Protein AF-A0A5C9CHR1-F1 (afdb_monomer)

Structure (mmCIF, N/CA/C/O backbone):
data_AF-A0A5C9CHR1-F1
#
_entry.id   AF-A0A5C9CHR1-F1
#
loop_
_atom_site.group_PDB
_atom_site.id
_atom_site.type_symbol
_atom_site.label_atom_id
_atom_site.label_alt_id
_atom_site.label_comp_id
_atom_site.label_asym_id
_atom_site.label_entity_id
_atom_site.label_seq_id
_atom_site.pdbx_PDB_ins_code
_atom_site.Cartn_x
_atom_site.Cartn_y
_atom_site.Cartn_z
_atom_site.occupancy
_atom_site.B_iso_or_equiv
_atom_site.auth_seq_id
_atom_site.auth_comp_id
_atom_site.auth_asym_id
_atom_site.auth_atom_id
_atom_site.pdbx_PDB_model_num
ATOM 1 N N . MET A 1 1 ? -64.198 11.703 5.686 1.00 31.89 1 MET A N 1
ATOM 2 C CA . MET A 1 1 ? -64.906 12.989 5.511 1.00 31.89 1 MET A CA 1
ATOM 3 C C . MET A 1 1 ? -64.485 13.893 6.662 1.00 31.89 1 MET A C 1
ATOM 5 O O . MET A 1 1 ? -64.849 13.607 7.793 1.00 31.89 1 MET A O 1
ATOM 9 N N . LEU A 1 2 ? -63.622 14.882 6.413 1.00 28.58 2 LEU A N 1
ATOM 10 C CA . LEU A 1 2 ? -63.207 15.853 7.433 1.00 28.58 2 LEU A CA 1
ATOM 11 C C . LEU A 1 2 ? -64.283 16.940 7.530 1.00 28.58 2 LEU A C 1
ATOM 13 O O . LEU A 1 2 ? -64.536 17.636 6.550 1.00 28.58 2 LEU A O 1
ATOM 17 N N . SER A 1 3 ? -64.926 17.047 8.692 1.00 31.92 3 SER A N 1
ATOM 18 C CA . SER A 1 3 ? -65.864 18.121 9.022 1.00 31.92 3 SER A CA 1
ATOM 19 C C . SER A 1 3 ? -65.142 19.150 9.888 1.00 31.92 3 SER A C 1
ATOM 21 O O . SER A 1 3 ? -64.675 18.823 10.976 1.00 31.92 3 SER A O 1
ATOM 23 N N . LEU A 1 4 ? -65.019 20.380 9.387 1.00 40.41 4 LEU A N 1
ATOM 24 C CA . LEU A 1 4 ? -64.566 21.540 10.151 1.00 40.41 4 LEU A CA 1
ATOM 25 C C . LEU A 1 4 ? -65.796 22.402 10.449 1.00 40.41 4 LEU A C 1
ATOM 27 O O . LEU A 1 4 ? -66.363 23.028 9.555 1.00 40.41 4 LEU A O 1
ATOM 31 N N . LEU A 1 5 ? -66.227 22.382 11.709 1.00 46.81 5 LEU A N 1
ATOM 32 C CA . LEU A 1 5 ? -67.318 23.201 12.229 1.00 46.81 5 LEU A CA 1
ATOM 33 C C . LEU A 1 5 ? -66.815 24.629 12.482 1.00 46.81 5 LEU A C 1
ATOM 35 O O . LEU A 1 5 ? -65.997 24.860 13.367 1.00 46.81 5 LEU A O 1
ATOM 39 N N . GLY A 1 6 ? -67.337 25.583 11.713 1.00 55.31 6 GLY A N 1
ATOM 40 C CA . GLY A 1 6 ? -67.229 27.024 11.941 1.00 55.31 6 GLY A CA 1
ATOM 41 C C . GLY A 1 6 ? -68.567 27.707 11.615 1.00 55.31 6 GLY A C 1
ATOM 42 O O . GLY A 1 6 ? -69.402 27.100 10.935 1.00 55.31 6 GLY A O 1
ATOM 43 N N . PRO A 1 7 ? -68.823 28.926 12.123 1.00 44.53 7 PRO A N 1
ATOM 44 C CA . PRO A 1 7 ? -70.128 29.575 12.010 1.00 44.53 7 PRO A CA 1
ATOM 45 C C . PRO A 1 7 ? -70.511 29.834 10.544 1.00 44.53 7 PRO A C 1
ATOM 47 O O . PRO A 1 7 ? -69.687 30.243 9.726 1.00 44.53 7 PRO A O 1
ATOM 50 N N . ARG A 1 8 ? -71.784 29.581 10.215 1.00 44.91 8 ARG A N 1
ATOM 51 C CA . ARG A 1 8 ? -72.352 29.794 8.878 1.00 44.91 8 ARG A CA 1
ATOM 52 C C . ARG A 1 8 ? -72.577 31.288 8.645 1.00 44.91 8 ARG A C 1
ATOM 54 O O . ARG A 1 8 ? -73.439 31.877 9.290 1.00 44.91 8 ARG A O 1
ATOM 61 N N . PHE A 1 9 ? -71.853 31.871 7.693 1.00 45.03 9 PHE A N 1
ATOM 62 C CA . PHE A 1 9 ? -72.190 33.180 7.131 1.00 45.03 9 PHE A CA 1
ATOM 63 C C . PHE A 1 9 ? -73.073 32.998 5.883 1.00 45.03 9 PHE A C 1
ATOM 65 O O . PHE A 1 9 ? -72.821 32.070 5.109 1.00 45.03 9 PHE A O 1
ATOM 72 N N . PRO A 1 10 ? -74.108 33.834 5.670 1.00 45.16 10 PRO A N 1
ATOM 73 C CA . PRO A 1 10 ? -74.990 33.710 4.514 1.00 45.16 10 PRO A CA 1
ATOM 74 C C . PRO A 1 10 ? -74.201 33.936 3.220 1.00 45.16 10 PRO A C 1
ATOM 76 O O . PRO A 1 10 ? -73.514 34.943 3.057 1.00 45.16 10 PRO A O 1
ATOM 79 N N . THR A 1 11 ? -74.296 32.986 2.295 1.00 58.53 11 THR A N 1
ATOM 80 C CA . THR A 1 11 ? -73.653 33.028 0.981 1.00 58.53 11 THR A CA 1
ATOM 81 C C . THR A 1 11 ? -74.358 34.021 0.061 1.00 58.53 11 THR A C 1
ATOM 83 O O . THR A 1 11 ? -75.469 33.754 -0.391 1.00 58.53 11 THR A O 1
ATOM 86 N N . ALA A 1 12 ? -73.690 35.125 -0.269 1.00 51.12 12 ALA A N 1
ATOM 87 C CA . ALA A 1 12 ? -74.021 35.946 -1.439 1.00 51.12 12 ALA A CA 1
ATOM 88 C C . ALA A 1 12 ? -72.802 36.692 -2.015 1.00 51.12 12 ALA A C 1
ATOM 90 O O . ALA A 1 12 ? -72.948 37.738 -2.639 1.00 51.12 12 ALA A O 1
ATOM 91 N N . GLN A 1 13 ? -71.586 36.180 -1.812 1.00 56.81 13 GLN A N 1
ATOM 92 C CA . GLN A 1 13 ? -70.396 36.692 -2.490 1.00 56.81 13 GLN A CA 1
ATOM 93 C C . GLN A 1 13 ? -69.586 35.498 -2.986 1.00 56.81 13 GLN A C 1
ATOM 95 O O . GLN A 1 13 ? -69.143 34.664 -2.200 1.00 56.81 13 GLN A O 1
ATOM 100 N N . GLY A 1 14 ? -69.479 35.372 -4.312 1.00 61.62 14 GLY A N 1
ATOM 101 C CA . GLY A 1 14 ? -68.604 34.389 -4.945 1.00 61.62 14 GLY A CA 1
ATOM 102 C C . GLY A 1 14 ? -67.156 34.584 -4.499 1.00 61.62 14 GLY A C 1
ATOM 103 O O . GLY A 1 14 ? -66.803 35.648 -3.990 1.00 61.62 14 GLY A O 1
ATOM 104 N N . PHE A 1 15 ? -66.327 33.554 -4.690 1.00 61.38 15 PHE A N 1
ATOM 105 C CA . PHE A 1 15 ? -64.910 33.587 -4.327 1.00 61.38 15 PHE A CA 1
ATOM 106 C C . PHE A 1 15 ? -64.273 34.910 -4.746 1.00 61.38 15 PHE A C 1
ATOM 108 O O . PHE A 1 15 ? -64.261 35.266 -5.930 1.00 61.38 15 PHE A O 1
ATOM 115 N N . SER A 1 16 ? -63.739 35.650 -3.777 1.00 69.44 16 SER A N 1
ATOM 116 C CA . SER A 1 16 ? -63.033 36.880 -4.102 1.00 69.44 16 SER A CA 1
ATOM 117 C C . SER A 1 16 ? -61.802 36.533 -4.949 1.00 69.44 16 SER A C 1
ATOM 119 O O . SER A 1 16 ? -61.167 35.490 -4.760 1.00 69.44 16 SER A O 1
ATOM 121 N N . ARG A 1 17 ? -61.405 37.422 -5.871 1.00 64.56 17 ARG A N 1
ATOM 122 C CA . ARG A 1 17 ? -60.165 37.263 -6.666 1.00 64.56 17 ARG A CA 1
ATOM 123 C C . ARG A 1 17 ? -58.966 36.886 -5.786 1.00 64.56 17 ARG A C 1
ATOM 125 O O . ARG A 1 17 ? -58.118 36.099 -6.190 1.00 64.56 17 ARG A O 1
ATOM 132 N N . ARG A 1 18 ? -58.915 37.421 -4.562 1.00 68.00 18 ARG A N 1
ATOM 133 C CA . ARG A 1 18 ? -57.862 37.159 -3.576 1.00 68.00 18 ARG A CA 1
ATOM 134 C C . ARG A 1 18 ? -57.911 35.731 -3.015 1.00 68.00 18 ARG A C 1
ATOM 136 O O . ARG A 1 18 ? -56.855 35.145 -2.797 1.00 68.00 18 ARG A O 1
ATOM 143 N N . GLU A 1 19 ? -59.092 35.158 -2.809 1.00 65.12 19 GLU A N 1
ATOM 144 C CA . GLU A 1 19 ? -59.246 33.761 -2.382 1.00 65.12 19 GLU A CA 1
ATOM 145 C C . GLU A 1 19 ? -58.927 32.783 -3.510 1.00 65.12 19 GLU A C 1
ATOM 147 O O . GLU A 1 19 ? -58.212 31.815 -3.265 1.00 65.12 19 GLU A O 1
ATOM 152 N N . MET A 1 20 ? -59.331 33.074 -4.754 1.00 67.62 20 MET A N 1
ATOM 153 C CA . MET A 1 20 ? -58.898 32.272 -5.909 1.00 67.62 20 MET A CA 1
ATOM 154 C C . MET A 1 20 ? -57.377 32.313 -6.100 1.00 67.62 20 MET A C 1
ATOM 156 O O . MET A 1 20 ? -56.780 31.283 -6.396 1.00 67.62 20 MET A O 1
ATOM 160 N N . ILE A 1 21 ? -56.728 33.461 -5.874 1.00 69.62 21 ILE A N 1
ATOM 161 C CA . ILE A 1 21 ? -55.260 33.568 -5.926 1.00 69.62 21 ILE A CA 1
ATOM 162 C C . ILE A 1 21 ? -54.599 32.810 -4.765 1.00 69.62 21 ILE A C 1
ATOM 164 O O . ILE A 1 21 ? -53.560 32.189 -4.967 1.00 69.62 21 ILE A O 1
ATOM 168 N N . ARG A 1 22 ? -55.186 32.802 -3.560 1.00 63.81 22 ARG A N 1
ATOM 169 C CA . ARG A 1 22 ? -54.657 32.023 -2.425 1.00 63.81 22 ARG A CA 1
ATOM 170 C C . ARG A 1 22 ? -54.787 30.516 -2.644 1.00 63.81 22 ARG A C 1
ATOM 172 O O . ARG A 1 22 ? -53.819 29.795 -2.422 1.00 63.81 22 ARG A O 1
ATOM 179 N N . ILE A 1 23 ? -55.945 30.052 -3.109 1.00 67.62 23 ILE A N 1
ATOM 180 C CA . ILE A 1 23 ? -56.188 28.635 -3.413 1.00 67.62 23 ILE A CA 1
ATOM 181 C C . ILE A 1 23 ? -55.321 28.200 -4.605 1.00 67.62 23 ILE A C 1
ATOM 183 O O . ILE A 1 23 ? -54.596 27.214 -4.501 1.00 67.62 23 ILE A O 1
ATOM 187 N N . GLY A 1 24 ? -55.303 28.989 -5.687 1.00 63.25 24 GLY A N 1
ATOM 188 C CA . GLY A 1 24 ? -54.462 28.757 -6.865 1.00 63.25 24 GLY A CA 1
ATOM 189 C C . GLY A 1 24 ? -52.964 28.778 -6.546 1.00 63.25 24 GLY A C 1
ATOM 190 O O . GLY A 1 24 ? -52.210 27.933 -7.029 1.00 63.25 24 GLY A O 1
ATOM 191 N N . GLY A 1 25 ? -52.528 29.691 -5.673 1.00 66.06 25 GLY A N 1
ATOM 192 C CA . GLY A 1 25 ? -51.147 29.795 -5.207 1.00 66.06 25 GLY A CA 1
ATOM 193 C C . GLY A 1 25 ? -50.706 28.592 -4.375 1.00 66.06 25 GLY A C 1
ATOM 194 O O . GLY A 1 25 ? -49.601 28.090 -4.576 1.00 66.06 25 GLY A O 1
ATOM 195 N N . LEU A 1 26 ? -51.575 28.068 -3.504 1.00 60.41 26 LEU A N 1
ATOM 196 C CA . LEU A 1 26 ? -51.302 26.851 -2.730 1.00 60.41 26 LEU A CA 1
ATOM 197 C C . LEU A 1 26 ? -51.226 25.607 -3.627 1.00 60.41 26 LEU A C 1
ATOM 199 O O . LEU A 1 26 ? -50.329 24.784 -3.445 1.00 60.41 26 LEU A O 1
ATOM 203 N N . THR A 1 27 ? -52.083 25.497 -4.648 1.00 60.28 27 THR A N 1
ATOM 204 C CA . THR A 1 27 ? -52.011 24.396 -5.624 1.00 60.28 27 THR A CA 1
ATOM 205 C C . THR A 1 27 ? -50.785 24.492 -6.532 1.00 60.28 27 THR A C 1
ATOM 207 O O . THR A 1 27 ? -50.118 23.484 -6.754 1.00 60.28 27 THR A O 1
ATOM 210 N N . MET A 1 28 ? -50.418 25.689 -7.004 1.00 59.53 28 MET A N 1
ATOM 211 C CA . MET A 1 28 ? -49.208 25.869 -7.814 1.00 59.53 28 MET A CA 1
ATOM 212 C C . MET A 1 28 ? -47.936 25.633 -6.999 1.00 59.53 28 MET A C 1
ATOM 214 O O . MET A 1 28 ? -47.002 25.037 -7.519 1.00 59.53 28 MET A O 1
ATOM 218 N N . SER A 1 29 ? -47.906 26.018 -5.719 1.00 60.06 29 SER A N 1
ATOM 219 C CA . SER A 1 29 ? -46.760 25.758 -4.836 1.00 60.06 29 SER A CA 1
ATOM 220 C C . SER A 1 29 ? -46.634 24.273 -4.496 1.00 60.06 29 SER A C 1
ATOM 222 O O . SER A 1 29 ? -45.532 23.739 -4.520 1.00 60.06 29 SER A O 1
ATOM 224 N N . GLY A 1 30 ? -47.749 23.580 -4.238 1.00 63.88 30 GLY A N 1
ATOM 225 C CA . GLY A 1 30 ? -47.748 22.141 -3.968 1.00 63.88 30 GLY A CA 1
ATOM 226 C C . GLY A 1 30 ? -47.314 21.318 -5.182 1.00 63.88 30 GLY A C 1
ATOM 227 O O . GLY A 1 30 ? -46.475 20.428 -5.047 1.00 63.88 30 GLY A O 1
ATOM 228 N N . VAL A 1 31 ? -47.803 21.651 -6.383 1.00 64.81 31 VAL A N 1
ATOM 229 C CA . VAL A 1 31 ? -47.408 20.968 -7.626 1.00 64.81 31 VAL A CA 1
ATOM 230 C C . VAL A 1 31 ? -45.991 21.358 -8.047 1.00 64.81 31 VAL A C 1
ATOM 232 O O . VAL A 1 31 ? -45.236 20.475 -8.431 1.00 64.81 31 VAL A O 1
ATOM 235 N N . ALA A 1 32 ? -45.578 22.624 -7.920 1.00 65.56 32 ALA A N 1
ATOM 236 C CA . ALA A 1 32 ? -44.216 23.055 -8.248 1.00 65.56 32 ALA A CA 1
ATOM 237 C C . ALA A 1 32 ? -43.172 22.502 -7.271 1.00 65.56 32 ALA A C 1
ATOM 239 O O . ALA A 1 32 ? -42.102 22.096 -7.716 1.00 65.56 32 ALA A O 1
ATOM 240 N N . LEU A 1 33 ? -43.479 22.425 -5.971 1.00 64.56 33 LEU A N 1
ATOM 241 C CA . LEU A 1 33 ? -42.610 21.793 -4.978 1.00 64.56 33 LEU A CA 1
ATOM 242 C C . LEU A 1 33 ? -42.554 20.282 -5.192 1.00 64.56 33 LEU A C 1
ATOM 244 O O . LEU A 1 33 ? -41.471 19.715 -5.142 1.00 64.56 33 LEU A O 1
ATOM 248 N N . SER A 1 34 ? -43.679 19.643 -5.528 1.00 62.56 34 SER A N 1
ATOM 249 C CA . SER A 1 34 ? -43.682 18.240 -5.951 1.00 62.56 34 SER A CA 1
ATOM 250 C C . SER A 1 34 ? -42.841 18.059 -7.212 1.00 62.56 34 SER A C 1
ATOM 252 O O . SER A 1 34 ? -42.026 17.154 -7.259 1.00 62.56 34 SER A O 1
ATOM 254 N N . HIS A 1 35 ? -42.930 18.948 -8.204 1.00 58.09 35 HIS A N 1
ATOM 255 C CA . HIS A 1 35 ? -42.119 18.879 -9.422 1.00 58.09 35 HIS A CA 1
ATOM 256 C C . HIS A 1 35 ? -40.630 19.161 -9.171 1.00 58.09 35 HIS A C 1
ATOM 258 O O . HIS A 1 35 ? -39.790 18.574 -9.849 1.00 58.09 35 HIS A O 1
ATOM 264 N N . LEU A 1 36 ? -40.292 20.025 -8.208 1.00 59.72 36 LEU A N 1
ATOM 265 C CA . LEU A 1 36 ? -38.922 20.311 -7.764 1.00 59.72 36 LEU A CA 1
ATOM 266 C C . LEU A 1 36 ? -38.332 19.158 -6.951 1.00 59.72 36 LEU A C 1
ATOM 268 O O . LEU A 1 36 ? -37.201 18.769 -7.223 1.00 59.72 36 LEU A O 1
ATOM 272 N N . LEU A 1 37 ? -39.099 18.571 -6.027 1.00 60.59 37 LEU A N 1
ATOM 273 C CA . LEU A 1 37 ? -38.741 17.364 -5.273 1.00 60.59 37 LEU A CA 1
ATOM 274 C C . LEU A 1 37 ? -38.645 16.138 -6.188 1.00 60.59 37 LEU A C 1
ATOM 276 O O . LEU A 1 37 ? -37.730 15.338 -6.041 1.00 60.59 37 LEU A O 1
ATOM 280 N N . THR A 1 38 ? -39.520 16.029 -7.193 1.00 56.06 38 THR A N 1
ATOM 281 C CA . THR A 1 38 ? -39.458 14.961 -8.200 1.00 56.06 38 THR A CA 1
ATOM 282 C C . THR A 1 38 ? -38.291 15.183 -9.157 1.00 56.06 38 THR A C 1
ATOM 284 O O . THR A 1 38 ? -37.663 14.218 -9.561 1.00 56.06 38 THR A O 1
ATOM 287 N N . ARG A 1 39 ? -37.926 16.431 -9.497 1.00 49.44 39 ARG A N 1
ATOM 288 C CA . ARG A 1 39 ? -36.708 16.749 -10.273 1.00 49.44 39 ARG A CA 1
ATOM 289 C C . ARG A 1 39 ? -35.420 16.576 -9.472 1.00 49.44 39 ARG A C 1
ATOM 291 O O . ARG A 1 39 ? -34.408 16.248 -10.072 1.00 49.44 39 ARG A O 1
ATOM 298 N N . THR A 1 40 ? -35.439 16.746 -8.151 1.00 50.03 40 THR A N 1
ATOM 299 C CA . THR A 1 40 ? -34.284 16.418 -7.295 1.00 50.03 40 THR A CA 1
ATOM 300 C C . THR A 1 40 ? -34.176 14.919 -7.034 1.00 50.03 40 THR A C 1
ATOM 302 O O . THR A 1 40 ? -33.060 14.418 -6.984 1.00 50.03 40 THR A O 1
ATOM 305 N N . SER A 1 41 ? -35.287 14.176 -6.987 1.00 45.53 41 SER A N 1
ATOM 306 C CA . SER A 1 41 ? -35.260 12.708 -6.914 1.00 45.53 41 SER A CA 1
ATOM 307 C C . SER A 1 41 ? -35.022 12.024 -8.268 1.00 45.53 41 SER A C 1
ATOM 309 O O . SER A 1 41 ? -34.513 10.911 -8.305 1.00 45.53 41 SER A O 1
ATOM 311 N N . SER A 1 42 ? -35.306 12.691 -9.396 1.00 42.50 42 SER A N 1
ATOM 312 C CA . SER A 1 42 ? -34.962 12.213 -10.751 1.00 42.50 42 SER A CA 1
ATOM 313 C C . SER A 1 42 ? -33.659 12.794 -11.319 1.00 42.50 42 SER A C 1
ATOM 315 O O . SER A 1 42 ? -33.178 12.322 -12.350 1.00 42.50 42 SER A O 1
ATOM 317 N N . ALA A 1 43 ? -33.002 13.718 -10.607 1.00 38.06 43 ALA A N 1
ATOM 318 C CA . ALA A 1 43 ? -31.613 14.108 -10.876 1.00 38.06 43 ALA A CA 1
ATOM 319 C C . ALA A 1 43 ? -30.587 13.013 -10.498 1.00 38.06 43 ALA A C 1
ATOM 321 O O . ALA A 1 43 ? -29.411 13.144 -10.835 1.00 38.06 43 ALA A O 1
ATOM 322 N N . GLU A 1 44 ? -31.020 11.896 -9.900 1.00 46.38 44 GLU A N 1
ATOM 323 C CA . GLU A 1 44 ? -30.210 10.677 -9.725 1.00 46.38 44 GLU A CA 1
ATOM 324 C C . GLU A 1 44 ? -30.190 9.747 -10.956 1.00 46.38 44 GLU A C 1
ATOM 326 O O . GLU A 1 44 ? -29.547 8.701 -10.933 1.00 46.38 44 GLU A O 1
ATOM 331 N N . SER A 1 45 ? -30.809 10.132 -12.076 1.00 40.94 45 SER A N 1
ATOM 332 C CA . SER A 1 45 ? -30.706 9.392 -13.345 1.00 40.94 45 SER A CA 1
ATOM 333 C C . SER A 1 45 ? -30.068 10.227 -14.461 1.00 40.94 45 SER A C 1
ATOM 335 O O . SER A 1 45 ? -30.393 10.073 -15.643 1.00 40.94 45 SER A O 1
ATOM 337 N N . SER A 1 46 ? -29.120 11.103 -14.119 1.00 41.50 46 SER A N 1
ATOM 338 C CA . SER A 1 46 ? -28.179 11.616 -15.117 1.00 41.50 46 SER A CA 1
ATOM 339 C C . SER A 1 46 ? -27.320 10.449 -15.597 1.00 41.50 46 SER A C 1
ATOM 341 O O . SER A 1 46 ? -26.396 10.032 -14.909 1.00 41.50 46 SER A O 1
ATOM 343 N N . THR A 1 47 ? -27.695 9.860 -16.740 1.00 43.38 47 THR A N 1
ATOM 344 C CA . THR A 1 47 ? -26.867 8.968 -17.567 1.00 43.38 47 THR A CA 1
ATOM 345 C C . THR A 1 47 ? -25.813 8.223 -16.754 1.00 43.38 47 THR A C 1
ATOM 347 O O . THR A 1 47 ? -24.625 8.547 -16.841 1.00 43.38 47 THR A O 1
ATOM 350 N N . ALA A 1 48 ? -26.234 7.276 -15.908 1.00 48.34 48 ALA A N 1
ATOM 351 C CA . ALA A 1 48 ? -25.285 6.375 -15.284 1.00 48.34 48 ALA A CA 1
ATOM 352 C C . ALA A 1 48 ? -24.560 5.705 -16.449 1.00 48.34 48 ALA A C 1
ATOM 354 O O . ALA A 1 48 ? -25.129 4.842 -17.125 1.00 48.34 48 ALA A O 1
ATOM 355 N N . LYS A 1 49 ? -23.342 6.181 -16.756 1.00 55.19 49 LYS A N 1
ATOM 356 C CA . LYS A 1 49 ? -22.442 5.529 -17.702 1.00 55.19 49 LYS A CA 1
ATOM 357 C C . LYS A 1 49 ? -22.539 4.059 -17.340 1.00 55.19 49 LYS A C 1
ATOM 359 O O . LYS A 1 49 ? -22.404 3.732 -16.160 1.00 55.19 49 LYS A O 1
ATOM 364 N N . LYS A 1 50 ? -22.901 3.197 -18.296 1.00 51.44 50 LYS A N 1
ATOM 365 C CA . LYS A 1 50 ? -22.933 1.753 -18.060 1.00 51.44 50 LYS A CA 1
ATOM 366 C C . LYS A 1 50 ? -21.512 1.369 -17.678 1.00 51.44 50 LYS A C 1
ATOM 368 O O . LYS A 1 50 ? -20.658 1.189 -18.540 1.00 51.44 50 LYS A O 1
ATOM 373 N N . HIS A 1 51 ? -21.232 1.382 -16.382 1.00 65.38 51 HIS A N 1
ATOM 374 C CA . HIS A 1 51 ? -19.935 1.019 -15.873 1.00 65.38 51 HIS A CA 1
ATOM 375 C C . HIS A 1 51 ? -19.741 -0.458 -16.213 1.00 65.38 51 HIS A C 1
ATOM 377 O O . HIS A 1 51 ? -20.707 -1.229 -16.226 1.00 65.38 51 HIS A O 1
ATOM 383 N N . GLY A 1 52 ? -18.505 -0.843 -16.529 1.00 72.06 52 GLY A N 1
ATOM 384 C CA . GLY A 1 52 ? -18.193 -2.228 -16.862 1.00 72.06 52 GLY A CA 1
ATOM 385 C C . GLY A 1 52 ? -18.671 -3.202 -15.774 1.00 72.06 52 GLY A C 1
ATOM 386 O O . GLY A 1 52 ? -18.853 -2.808 -14.611 1.00 72.06 52 GLY A O 1
ATOM 387 N N . PRO A 1 53 ? -18.881 -4.482 -16.125 1.00 73.69 53 PRO A N 1
ATOM 388 C CA . PRO A 1 53 ? -19.291 -5.494 -15.161 1.00 73.69 53 PRO A CA 1
ATOM 389 C C . PRO A 1 53 ? -18.300 -5.522 -13.988 1.00 73.69 53 PRO A C 1
ATOM 391 O O . PRO A 1 53 ? -17.134 -5.852 -14.159 1.00 73.69 53 PRO A O 1
ATOM 394 N N . GLY A 1 54 ? -18.761 -5.150 -12.788 1.00 73.94 54 GLY A N 1
ATOM 395 C CA . GLY A 1 54 ? -17.935 -5.168 -11.573 1.00 73.94 54 GLY A CA 1
ATOM 396 C C . GLY A 1 54 ? -17.682 -3.819 -10.900 1.00 73.94 54 GLY A C 1
ATOM 397 O O . GLY A 1 54 ? -17.228 -3.809 -9.754 1.00 73.94 54 GLY A O 1
ATOM 398 N N . PHE A 1 55 ? -18.022 -2.692 -11.533 1.00 81.44 55 PHE A N 1
ATOM 399 C CA . PHE A 1 55 ? -17.901 -1.386 -10.879 1.00 81.44 55 PHE A CA 1
ATOM 400 C C . PHE A 1 55 ? -18.715 -1.332 -9.576 1.00 81.44 55 PHE A C 1
ATOM 402 O O . PHE A 1 55 ? -19.849 -1.807 -9.514 1.00 81.44 55 PHE A O 1
ATOM 409 N N . GLY A 1 56 ? -18.102 -0.814 -8.507 1.00 81.50 56 GLY A N 1
ATOM 410 C CA . GLY A 1 56 ? -18.701 -0.763 -7.168 1.00 81.50 56 GLY A CA 1
ATOM 411 C C . GLY A 1 56 ? -18.731 -2.092 -6.396 1.00 81.50 56 GLY A C 1
ATOM 412 O O . GLY A 1 56 ? -19.183 -2.108 -5.254 1.00 81.50 56 GLY A O 1
ATOM 413 N N . LYS A 1 57 ? -18.233 -3.209 -6.956 1.00 85.62 57 LYS A N 1
ATOM 414 C CA . LYS A 1 57 ? -18.231 -4.519 -6.267 1.00 85.62 57 LYS A CA 1
ATOM 415 C C . LYS A 1 57 ? -16.999 -4.774 -5.389 1.00 85.62 57 LYS A C 1
ATOM 417 O O . LYS A 1 57 ? -16.991 -5.744 -4.629 1.00 85.62 57 LYS A O 1
ATOM 422 N N . ALA A 1 58 ? -15.961 -3.941 -5.484 1.00 87.50 58 ALA A N 1
ATOM 423 C CA . ALA A 1 58 ? -14.730 -4.107 -4.714 1.00 87.50 58 ALA A CA 1
ATOM 424 C C . ALA A 1 58 ? -14.991 -3.944 -3.205 1.00 87.50 58 ALA A C 1
ATOM 426 O O . ALA A 1 58 ? -15.450 -2.902 -2.738 1.00 87.50 58 ALA A O 1
ATOM 427 N N . LYS A 1 59 ? -14.691 -4.993 -2.429 1.00 89.38 59 LYS A N 1
ATOM 428 C CA . LYS A 1 59 ? -14.924 -5.021 -0.972 1.00 89.38 59 LYS A CA 1
ATOM 429 C C . LYS A 1 59 ? -13.688 -4.635 -0.161 1.00 89.38 59 LYS A C 1
ATOM 431 O O . LYS A 1 59 ? -13.820 -4.075 0.923 1.00 89.38 59 LYS A O 1
ATOM 436 N N . ARG A 1 60 ? -12.509 -4.986 -0.676 1.00 93.69 60 ARG A N 1
ATOM 437 C CA . ARG A 1 60 ? -11.208 -4.916 -0.005 1.00 93.69 60 ARG A CA 1
ATOM 438 C C . ARG A 1 60 ? -10.162 -4.483 -1.024 1.00 93.69 60 ARG A C 1
ATOM 440 O O . ARG A 1 60 ? -10.190 -4.979 -2.147 1.00 93.69 60 ARG A O 1
ATOM 447 N N . CYS A 1 61 ? -9.261 -3.597 -0.628 1.00 95.62 61 CYS A N 1
ATOM 448 C CA . CYS A 1 61 ? -8.169 -3.110 -1.458 1.00 95.62 61 CYS A CA 1
ATOM 449 C C . CYS A 1 61 ? -6.862 -3.157 -0.660 1.00 95.62 61 CYS A C 1
ATOM 451 O O . CYS A 1 61 ? -6.840 -2.799 0.518 1.00 95.62 61 CYS A O 1
ATOM 453 N N . ILE A 1 62 ? -5.786 -3.601 -1.302 1.00 97.06 62 ILE A N 1
ATOM 454 C CA . ILE A 1 62 ? -4.430 -3.455 -0.782 1.00 97.06 62 ILE A CA 1
ATOM 455 C C . ILE A 1 62 ? -3.657 -2.531 -1.716 1.00 97.06 62 ILE A C 1
ATOM 457 O O . ILE A 1 62 ? -3.628 -2.752 -2.925 1.00 97.06 62 ILE A O 1
ATOM 461 N N . LEU A 1 63 ? -3.055 -1.489 -1.156 1.00 95.94 63 LEU A N 1
ATOM 462 C CA . LEU A 1 63 ? -2.164 -0.583 -1.860 1.00 95.94 63 LEU A CA 1
ATOM 463 C C . LEU A 1 63 ? -0.726 -0.963 -1.516 1.00 95.94 63 LEU A C 1
ATOM 465 O O . LEU A 1 63 ? -0.304 -0.826 -0.370 1.00 95.94 63 LEU A O 1
ATOM 469 N N . LEU A 1 64 ? 0.022 -1.438 -2.507 1.00 94.62 64 LEU A N 1
ATOM 470 C CA . LEU A 1 64 ? 1.460 -1.652 -2.385 1.00 94.62 64 LEU A CA 1
ATOM 471 C C . LEU A 1 64 ? 2.156 -0.366 -2.816 1.00 94.62 64 LEU A C 1
ATOM 473 O O . LEU A 1 64 ? 2.227 -0.064 -4.004 1.00 94.62 64 LEU A O 1
ATOM 477 N N . TYR A 1 65 ? 2.613 0.417 -1.847 1.00 92.06 65 TYR A N 1
ATOM 478 C CA . TYR A 1 65 ? 3.302 1.665 -2.123 1.00 92.06 65 TYR A CA 1
ATOM 479 C C . TYR A 1 65 ? 4.811 1.441 -2.042 1.00 92.06 65 TYR A C 1
ATOM 481 O O . TYR A 1 65 ? 5.364 1.173 -0.974 1.00 92.06 65 TYR A O 1
ATOM 489 N N . LEU A 1 66 ? 5.470 1.542 -3.193 1.00 89.12 66 LEU A N 1
ATOM 490 C CA . LEU A 1 66 ? 6.911 1.380 -3.327 1.00 89.12 66 LEU A CA 1
ATOM 491 C C . LEU A 1 66 ? 7.548 2.770 -3.346 1.00 89.12 66 LEU A C 1
ATOM 493 O O . LEU A 1 66 ? 7.406 3.495 -4.329 1.00 89.12 66 LEU A O 1
ATOM 497 N N . SER A 1 67 ? 8.200 3.181 -2.254 1.00 83.25 67 SER A N 1
ATOM 498 C CA . SER A 1 67 ? 8.825 4.506 -2.188 1.00 83.25 67 SER A CA 1
ATOM 499 C C . SER A 1 67 ? 9.925 4.618 -3.235 1.00 83.25 67 SER A C 1
ATOM 501 O O . SER A 1 67 ? 10.866 3.829 -3.217 1.00 83.25 67 SER A O 1
ATOM 503 N N . GLY A 1 68 ? 9.808 5.630 -4.096 1.00 79.25 68 GLY A N 1
ATOM 504 C CA . GLY A 1 68 ? 10.677 5.806 -5.259 1.00 79.25 68 GLY A CA 1
ATOM 505 C C . GLY A 1 68 ? 10.052 5.329 -6.569 1.00 79.25 68 GLY A C 1
ATOM 506 O O . GLY A 1 68 ? 10.338 5.883 -7.622 1.00 79.25 68 GLY A O 1
ATOM 507 N N . GLY A 1 69 ? 9.082 4.415 -6.480 1.00 82.19 69 GLY A N 1
ATOM 508 C CA . GLY A 1 69 ? 8.446 3.789 -7.630 1.00 82.19 69 GLY A CA 1
ATOM 509 C C . GLY A 1 69 ? 9.318 2.692 -8.228 1.00 82.19 69 GLY A C 1
ATOM 510 O O . GLY A 1 69 ? 10.526 2.653 -8.034 1.00 82.19 69 GLY A O 1
ATOM 511 N N . HIS A 1 70 ? 8.682 1.773 -8.942 1.00 83.44 70 HIS A N 1
ATOM 512 C CA . HIS A 1 70 ? 9.409 0.791 -9.726 1.00 83.44 70 HIS A CA 1
ATOM 513 C C . HIS A 1 70 ? 9.765 1.363 -11.113 1.00 83.44 70 HIS A C 1
ATOM 515 O O . HIS A 1 70 ? 8.962 2.124 -11.673 1.00 83.44 70 HIS A O 1
ATOM 521 N N . PRO A 1 71 ? 10.900 0.979 -11.721 1.00 86.06 71 PRO A N 1
ATOM 522 C CA . PRO A 1 71 ? 11.212 1.369 -13.093 1.00 86.06 71 PRO A CA 1
ATOM 523 C C . PRO A 1 71 ? 10.166 0.787 -14.054 1.00 86.06 71 PRO A C 1
ATOM 525 O O . PRO A 1 71 ? 9.952 -0.421 -14.120 1.00 86.06 71 PRO A O 1
ATOM 528 N N . GLN A 1 72 ? 9.443 1.649 -14.776 1.00 88.75 72 GLN A N 1
ATOM 529 C CA . GLN A 1 72 ? 8.352 1.198 -15.651 1.00 88.75 72 GLN A CA 1
ATOM 530 C C . GLN A 1 72 ? 8.876 0.423 -16.867 1.00 88.75 72 GLN A C 1
ATOM 532 O O . GLN A 1 72 ? 8.291 -0.604 -17.218 1.00 88.75 72 GLN A O 1
ATOM 537 N N . HIS A 1 73 ? 9.982 0.888 -17.459 1.00 89.88 73 HIS A N 1
ATOM 538 C CA . HIS A 1 73 ? 10.609 0.272 -18.632 1.00 89.88 73 HIS A CA 1
ATOM 539 C C . HIS A 1 73 ? 11.185 -1.118 -18.331 1.00 89.88 73 HIS A C 1
ATOM 541 O O . HIS A 1 73 ? 11.108 -1.999 -19.177 1.00 89.88 73 HIS A O 1
ATOM 547 N N . ASP A 1 74 ? 11.629 -1.362 -17.100 1.00 89.62 74 ASP A N 1
ATOM 548 C CA . ASP A 1 74 ? 12.189 -2.661 -16.707 1.00 89.62 74 ASP A CA 1
ATOM 549 C C . ASP A 1 74 ? 11.114 -3.638 -16.183 1.00 89.62 74 ASP A C 1
ATOM 551 O O . ASP A 1 74 ? 11.408 -4.780 -15.828 1.00 89.62 74 ASP A O 1
ATOM 555 N N . MET A 1 75 ? 9.845 -3.205 -16.104 1.00 92.38 75 MET A N 1
ATOM 556 C CA . MET A 1 75 ? 8.752 -3.990 -15.519 1.00 92.38 75 MET A CA 1
ATOM 557 C C . MET A 1 75 ? 7.492 -4.024 -16.385 1.00 92.38 75 MET A C 1
ATOM 559 O O . MET A 1 75 ? 7.319 -4.923 -17.201 1.00 92.38 75 MET A O 1
ATOM 563 N N . PHE A 1 76 ? 6.552 -3.102 -16.171 1.00 93.94 76 PHE A N 1
ATOM 564 C CA . PHE A 1 76 ? 5.189 -3.226 -16.697 1.00 93.94 76 PHE A CA 1
ATOM 565 C C . PHE A 1 76 ? 4.960 -2.488 -18.019 1.00 93.94 76 PHE A C 1
ATOM 567 O O . PHE A 1 76 ? 3.882 -2.623 -18.606 1.00 93.94 76 PHE A O 1
ATOM 574 N N . ASP A 1 77 ? 5.932 -1.707 -18.488 1.00 93.75 77 ASP A N 1
ATOM 575 C CA . ASP A 1 77 ? 5.878 -0.975 -19.753 1.00 93.75 77 ASP A CA 1
ATOM 576 C C . ASP A 1 77 ? 7.237 -0.947 -20.472 1.00 93.75 77 ASP A C 1
ATOM 578 O O . ASP A 1 77 ? 7.789 0.132 -20.712 1.00 93.75 77 ASP A O 1
ATOM 582 N N . PRO A 1 78 ? 7.790 -2.125 -20.819 1.00 94.19 78 PRO A N 1
ATOM 583 C CA . PRO A 1 78 ? 9.049 -2.183 -21.538 1.00 94.19 78 PRO A CA 1
ATOM 584 C C . PRO A 1 78 ? 8.940 -1.562 -22.926 1.00 94.19 78 PRO A C 1
ATOM 586 O O . PRO A 1 78 ? 7.879 -1.573 -23.559 1.00 94.19 78 PRO A O 1
ATOM 589 N N . LYS A 1 79 ? 10.070 -1.038 -23.406 1.00 94.00 79 LYS A N 1
ATOM 590 C CA . LYS A 1 79 ? 10.205 -0.375 -24.709 1.00 94.00 79 LYS A CA 1
ATOM 591 C C . LYS A 1 79 ? 11.128 -1.180 -25.636 1.00 94.00 79 LYS A C 1
ATOM 593 O O . LYS A 1 79 ? 12.195 -0.686 -25.979 1.00 94.00 79 LYS A O 1
ATOM 598 N N . PRO A 1 80 ? 10.759 -2.416 -26.029 1.00 92.31 80 PRO A N 1
ATOM 599 C CA . PRO A 1 80 ? 11.666 -3.332 -26.733 1.00 92.31 80 PRO A CA 1
ATOM 600 C C . PRO A 1 80 ? 12.206 -2.769 -28.054 1.00 92.31 80 PRO A C 1
ATOM 602 O O . PRO A 1 80 ? 13.328 -3.087 -28.430 1.00 92.31 80 PRO A O 1
ATOM 605 N N . ASP A 1 81 ? 11.433 -1.911 -28.720 1.00 92.69 81 ASP A N 1
ATOM 606 C CA . ASP A 1 81 ? 11.788 -1.331 -30.019 1.00 92.69 81 ASP A CA 1
ATOM 607 C C . ASP A 1 81 ? 12.645 -0.056 -29.906 1.00 92.69 81 ASP A C 1
ATOM 609 O O . ASP A 1 81 ? 13.039 0.521 -30.919 1.00 92.69 81 ASP A O 1
ATOM 613 N N . MET A 1 82 ? 12.919 0.418 -28.686 1.00 94.06 82 MET A N 1
ATOM 614 C CA . MET A 1 82 ? 13.764 1.591 -28.460 1.00 94.06 82 MET A CA 1
ATOM 615 C C . MET A 1 82 ? 15.246 1.194 -28.360 1.00 94.06 82 MET A C 1
ATOM 617 O O . MET A 1 82 ? 15.555 0.069 -27.960 1.00 94.06 82 MET A O 1
ATOM 621 N N . PRO A 1 83 ? 16.181 2.114 -28.667 1.00 92.38 83 PRO A N 1
ATOM 622 C CA . PRO A 1 83 ? 17.610 1.896 -28.446 1.00 92.38 83 PRO A CA 1
ATOM 623 C C . PRO A 1 83 ? 17.924 1.446 -27.013 1.00 92.38 83 PRO A C 1
ATOM 625 O O . PRO A 1 83 ? 17.208 1.810 -26.072 1.00 92.38 83 PRO A O 1
ATOM 628 N N . SER A 1 84 ? 19.005 0.679 -26.843 1.00 87.62 84 SER A N 1
ATOM 629 C CA . SER A 1 84 ? 19.470 0.143 -25.550 1.00 87.62 84 SER A CA 1
ATOM 630 C C . SER A 1 84 ? 19.596 1.215 -24.467 1.00 87.62 84 SER A C 1
ATOM 632 O O . SER A 1 84 ? 19.247 0.980 -23.315 1.00 87.62 84 SER A O 1
ATOM 634 N N . GLU A 1 85 ? 19.999 2.423 -24.852 1.00 87.94 85 GLU A N 1
ATOM 635 C CA . GLU A 1 85 ? 20.166 3.587 -23.981 1.00 87.94 85 GLU A CA 1
ATOM 636 C C . GLU A 1 85 ? 18.840 4.083 -23.378 1.00 87.94 85 GLU A C 1
ATOM 638 O O . GLU A 1 85 ? 18.846 4.776 -22.364 1.00 87.94 85 GLU A O 1
ATOM 643 N N . ILE A 1 86 ? 17.701 3.757 -24.002 1.00 88.06 86 ILE A N 1
ATOM 644 C CA . ILE A 1 86 ? 16.357 4.170 -23.568 1.00 88.06 86 ILE A CA 1
ATOM 645 C C . ILE A 1 86 ? 15.603 3.009 -22.917 1.00 88.06 86 ILE A C 1
ATOM 647 O O . ILE A 1 86 ? 14.897 3.213 -21.923 1.00 88.06 86 ILE A O 1
ATOM 651 N N . ARG A 1 87 ? 15.697 1.804 -23.494 1.00 88.56 87 ARG A N 1
ATOM 652 C CA . ARG A 1 87 ? 14.933 0.642 -23.017 1.00 88.56 87 ARG A CA 1
ATOM 653 C C . ARG A 1 87 ? 15.550 -0.062 -21.809 1.00 88.56 87 ARG A C 1
ATOM 655 O O . ARG A 1 87 ? 14.816 -0.786 -21.150 1.00 88.56 87 ARG A O 1
ATOM 662 N N . GLY A 1 88 ? 16.838 0.156 -21.533 1.00 87.56 88 GLY A N 1
ATOM 663 C CA . GLY A 1 88 ? 17.580 -0.533 -20.475 1.00 87.56 88 GLY A CA 1
ATOM 664 C C . GLY A 1 88 ? 18.259 -1.825 -20.946 1.00 87.56 88 GLY A C 1
ATOM 665 O O . GLY A 1 88 ? 18.165 -2.214 -22.112 1.00 87.56 88 GLY A O 1
ATOM 666 N N . GLU A 1 89 ? 18.969 -2.477 -20.023 1.00 88.75 89 GLU A N 1
ATOM 667 C CA . GLU A 1 89 ? 19.741 -3.706 -20.284 1.00 88.75 89 GLU A CA 1
ATOM 668 C C . GLU A 1 89 ? 18.876 -4.974 -20.286 1.00 88.75 89 GLU A C 1
ATOM 670 O O . GLU A 1 89 ? 19.276 -5.987 -20.852 1.00 88.75 89 GLU A O 1
ATOM 675 N N . PHE A 1 90 ? 17.692 -4.914 -19.672 1.00 90.81 90 PHE A N 1
ATOM 676 C CA . PHE A 1 90 ? 16.839 -6.080 -19.468 1.00 90.81 90 PHE A CA 1
ATOM 677 C C . PHE A 1 90 ? 16.018 -6.449 -20.703 1.00 90.81 90 PHE A C 1
ATOM 679 O O . PHE A 1 90 ? 15.591 -5.599 -21.497 1.00 90.81 90 PHE A O 1
ATOM 686 N N . ASP A 1 91 ? 15.753 -7.745 -20.828 1.00 92.88 91 ASP A N 1
ATOM 687 C CA . ASP A 1 91 ? 14.914 -8.300 -21.878 1.00 92.88 91 ASP A CA 1
ATOM 688 C C . ASP A 1 91 ? 13.420 -8.273 -21.517 1.00 92.88 91 ASP A C 1
ATOM 690 O O . ASP A 1 91 ? 12.990 -7.973 -20.397 1.00 92.88 91 ASP A O 1
ATOM 694 N N . THR A 1 92 ? 12.591 -8.587 -22.515 1.00 95.88 92 THR A N 1
ATOM 695 C CA . THR A 1 92 ? 11.129 -8.627 -22.379 1.00 95.88 92 THR A CA 1
ATOM 696 C C . THR A 1 92 ? 10.587 -10.040 -22.507 1.00 95.88 92 THR A C 1
ATOM 698 O O . THR A 1 92 ? 11.095 -10.845 -23.284 1.00 95.88 92 THR A O 1
ATOM 701 N N . ILE A 1 93 ? 9.495 -10.310 -21.799 1.00 97.38 93 ILE A N 1
ATOM 702 C CA . ILE A 1 93 ? 8.747 -11.563 -21.843 1.00 97.38 93 ILE A CA 1
ATOM 703 C C . ILE A 1 93 ? 7.295 -11.311 -22.256 1.00 97.38 93 ILE A C 1
ATOM 705 O O . ILE A 1 93 ? 6.692 -10.288 -21.916 1.00 97.38 93 ILE A O 1
ATOM 709 N N . GLU A 1 94 ? 6.720 -12.271 -22.977 1.00 97.25 94 GLU A N 1
ATOM 710 C CA . GLU A 1 94 ? 5.288 -12.295 -23.280 1.00 97.25 94 GLU A CA 1
ATOM 711 C C . GLU A 1 94 ? 4.470 -12.562 -22.008 1.00 97.25 94 GLU A C 1
ATOM 713 O O . GLU A 1 94 ? 4.902 -13.269 -21.091 1.00 97.25 94 GLU A O 1
ATOM 718 N N . THR A 1 95 ? 3.265 -11.999 -21.950 1.00 98.00 95 THR A N 1
ATOM 719 C CA . THR A 1 95 ? 2.326 -12.223 -20.843 1.00 98.00 95 THR A CA 1
ATOM 720 C C . THR A 1 95 ? 1.223 -13.211 -21.232 1.00 98.00 95 THR A C 1
ATOM 722 O O . THR A 1 95 ? 1.145 -13.673 -22.368 1.00 98.00 95 THR A O 1
ATOM 725 N N . SER A 1 96 ? 0.325 -13.542 -20.297 1.00 97.62 96 SER A N 1
ATOM 726 C CA . SER A 1 96 ? -0.861 -14.358 -20.599 1.00 97.62 96 SER A CA 1
ATOM 727 C C . SER A 1 96 ? -1.879 -13.673 -21.522 1.00 97.62 96 SER A C 1
ATOM 729 O O . SER A 1 96 ? -2.834 -14.319 -21.952 1.00 97.62 96 SER A O 1
ATOM 731 N N . VAL A 1 97 ? -1.688 -12.389 -21.842 1.00 97.50 97 VAL A N 1
ATOM 732 C CA . VAL A 1 97 ? -2.476 -11.647 -22.829 1.00 97.50 97 VAL A CA 1
ATOM 733 C C . VAL A 1 97 ? -1.577 -11.338 -24.033 1.00 97.50 97 VAL A C 1
ATOM 735 O O . VAL A 1 97 ? -0.564 -10.657 -23.856 1.00 97.50 97 VAL A O 1
ATOM 738 N N . PRO A 1 98 ? -1.925 -11.798 -25.253 1.00 95.38 98 PRO A N 1
ATOM 739 C CA . PRO A 1 98 ? -1.137 -11.519 -26.450 1.00 95.38 98 PRO A CA 1
ATOM 740 C C . PRO A 1 98 ? -0.881 -10.023 -26.651 1.00 95.38 98 PRO A C 1
ATOM 742 O O . PRO A 1 98 ? -1.728 -9.192 -26.319 1.00 95.38 98 PRO A O 1
ATOM 745 N N . SER A 1 99 ? 0.284 -9.691 -27.211 1.00 92.69 99 SER A N 1
ATOM 746 C CA . SER A 1 99 ? 0.715 -8.312 -27.502 1.00 92.69 99 SER A CA 1
ATOM 747 C C . SER A 1 99 ? 0.987 -7.434 -26.273 1.00 92.69 99 SER A C 1
ATOM 749 O O . SER A 1 99 ? 1.380 -6.279 -26.430 1.00 92.69 99 SER A O 1
ATOM 751 N N . ILE A 1 100 ? 0.830 -7.958 -25.054 1.00 96.19 100 ILE A N 1
ATOM 752 C CA . ILE A 1 100 ? 1.291 -7.300 -23.831 1.00 96.19 100 ILE A CA 1
ATOM 753 C C . ILE A 1 100 ? 2.575 -7.985 -23.375 1.00 96.19 100 ILE A C 1
ATOM 755 O O . ILE A 1 100 ? 2.584 -9.186 -23.101 1.00 96.19 100 ILE A O 1
ATOM 759 N N . ARG A 1 101 ? 3.637 -7.185 -23.247 1.00 95.94 101 ARG A N 1
ATOM 760 C CA . ARG A 1 101 ? 4.947 -7.593 -22.732 1.00 95.94 101 ARG A CA 1
ATOM 761 C C . ARG A 1 101 ? 5.255 -6.939 -21.397 1.00 95.94 101 ARG A C 1
ATOM 763 O O . ARG A 1 101 ? 4.892 -5.776 -21.194 1.00 95.94 101 ARG A O 1
ATOM 770 N N . PHE A 1 102 ? 5.967 -7.675 -20.548 1.00 97.06 102 PHE A N 1
ATOM 771 C CA . PHE A 1 102 ? 6.614 -7.197 -19.322 1.00 97.06 102 PHE A CA 1
ATOM 772 C C . PHE A 1 102 ? 8.129 -7.426 -19.399 1.00 97.06 102 PHE A C 1
ATOM 774 O O . PHE A 1 102 ? 8.596 -8.145 -20.278 1.00 97.06 102 PHE A O 1
ATOM 781 N N . GLY A 1 103 ? 8.897 -6.818 -18.498 1.00 95.44 103 GLY A N 1
ATOM 782 C CA . GLY A 1 103 ? 10.314 -7.123 -18.309 1.00 95.44 103 GLY A CA 1
ATOM 783 C C . GLY A 1 103 ? 10.523 -8.529 -17.740 1.00 95.44 103 GLY A C 1
ATOM 784 O O . GLY A 1 103 ? 9.660 -9.066 -17.031 1.00 95.44 103 GLY A O 1
ATOM 785 N N . GLU A 1 104 ? 11.670 -9.131 -18.041 1.00 94.75 104 GLU A N 1
ATOM 786 C CA . GLU A 1 104 ? 12.009 -10.516 -17.680 1.00 94.75 104 GLU A CA 1
ATOM 787 C C . GLU A 1 104 ? 11.967 -10.816 -16.171 1.00 94.75 104 GLU A C 1
ATOM 789 O O . GLU A 1 104 ? 11.708 -11.951 -15.768 1.00 94.75 104 GLU A O 1
ATOM 794 N N . HIS A 1 105 ? 12.105 -9.794 -15.322 1.00 92.50 105 HIS A N 1
ATOM 795 C CA . HIS A 1 105 ? 12.015 -9.904 -13.861 1.00 92.50 105 HIS A CA 1
ATOM 796 C C . HIS A 1 105 ? 10.583 -9.981 -13.311 1.00 92.50 105 HI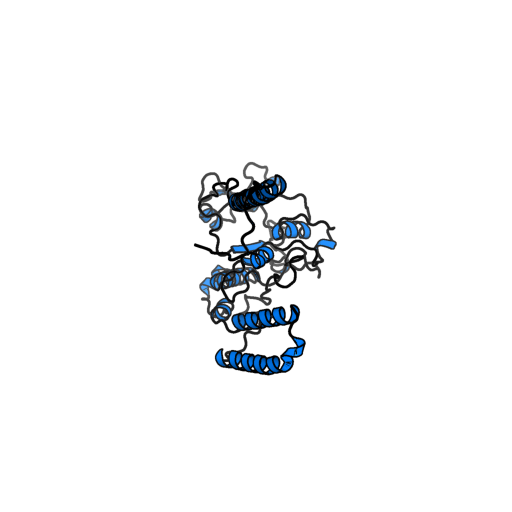S A C 1
ATOM 798 O O . HIS A 1 105 ? 10.381 -10.127 -12.104 1.00 92.50 105 HIS A O 1
ATOM 804 N N . CYS A 1 106 ? 9.566 -9.942 -14.176 1.00 95.69 106 CYS A N 1
ATOM 805 C CA . CYS A 1 106 ? 8.156 -10.045 -13.796 1.00 95.69 106 CYS A CA 1
ATOM 806 C C . CYS A 1 106 ? 7.474 -11.366 -14.225 1.00 95.69 106 CYS A C 1
ATOM 808 O O . CYS A 1 106 ? 6.296 -11.325 -14.598 1.00 95.69 106 CYS A O 1
ATOM 810 N N . PRO A 1 107 ? 8.109 -12.558 -14.153 1.00 96.69 107 PRO A N 1
ATOM 811 C CA . PRO A 1 107 ? 7.570 -13.768 -14.781 1.00 96.69 107 PRO A CA 1
ATOM 812 C C . PRO A 1 107 ? 6.273 -14.258 -14.128 1.00 96.69 107 PRO A C 1
ATOM 814 O O . PRO A 1 107 ? 5.402 -14.813 -14.796 1.00 96.69 107 PRO A O 1
ATOM 817 N N . LEU A 1 108 ? 6.109 -14.044 -12.818 1.00 95.94 108 LEU A N 1
ATOM 818 C CA . LEU A 1 108 ? 4.880 -14.411 -12.108 1.00 95.94 108 LEU A CA 1
ATOM 819 C C . LEU A 1 108 ? 3.735 -13.440 -12.417 1.00 95.94 108 LEU A C 1
ATOM 821 O O . LEU A 1 108 ? 2.610 -13.882 -12.639 1.00 95.94 108 LEU A O 1
ATOM 825 N N . SER A 1 109 ? 4.023 -12.139 -12.497 1.00 96.38 109 SER A N 1
ATOM 826 C CA . SER A 1 109 ? 3.037 -11.125 -12.887 1.00 96.38 109 SER A CA 1
ATOM 827 C C . SER A 1 109 ? 2.604 -11.297 -14.343 1.00 96.38 109 SER A C 1
ATOM 829 O O . SER A 1 109 ? 1.418 -11.201 -14.641 1.00 96.38 109 SER A O 1
ATOM 831 N N . ALA A 1 110 ? 3.535 -11.631 -15.243 1.00 97.38 110 ALA A N 1
ATOM 832 C CA . ALA A 1 110 ? 3.254 -11.872 -16.657 1.00 97.38 110 ALA A CA 1
ATOM 833 C C . ALA A 1 110 ? 2.237 -13.008 -16.855 1.00 97.38 110 ALA A C 1
ATOM 835 O O . ALA A 1 110 ? 1.299 -12.877 -17.641 1.00 97.38 110 ALA A O 1
ATOM 836 N N . LYS A 1 111 ? 2.348 -14.090 -16.073 1.00 97.81 111 LYS A N 1
ATOM 837 C CA . LYS A 1 111 ? 1.373 -15.196 -16.078 1.00 97.81 111 LYS A CA 1
ATOM 838 C C . LYS A 1 111 ? -0.027 -14.759 -15.633 1.00 97.81 111 LYS A C 1
ATOM 840 O O . LYS A 1 111 ? -1.014 -15.340 -16.078 1.00 97.81 111 LYS A O 1
ATOM 845 N N . LEU A 1 112 ? -0.123 -13.736 -14.784 1.00 97.25 112 LEU A N 1
ATOM 846 C CA . LEU A 1 112 ? -1.373 -13.236 -14.206 1.00 97.25 112 LEU A CA 1
ATOM 847 C C . LEU A 1 112 ? -1.976 -12.044 -14.963 1.00 97.25 112 LEU A C 1
ATOM 849 O O . LEU A 1 112 ? -2.986 -11.508 -14.512 1.00 97.25 112 LEU A O 1
ATOM 853 N N . MET A 1 113 ? -1.411 -11.627 -16.103 1.00 97.19 113 MET A N 1
ATOM 854 C CA . MET A 1 113 ? -1.876 -10.434 -16.822 1.00 97.19 113 MET A CA 1
ATOM 855 C C . MET A 1 113 ? -3.365 -10.501 -17.203 1.00 97.19 113 MET A C 1
ATOM 857 O O . MET A 1 113 ? -4.074 -9.507 -17.103 1.00 97.19 113 MET A O 1
ATOM 861 N N . ASN A 1 114 ? -3.892 -11.683 -17.527 1.00 96.19 114 ASN A N 1
ATOM 862 C CA . ASN A 1 114 ? -5.324 -11.909 -17.767 1.00 96.19 114 ASN A CA 1
ATOM 863 C C . ASN A 1 114 ? -6.245 -11.636 -16.552 1.00 96.19 114 ASN A C 1
ATOM 865 O O . ASN A 1 114 ? -7.466 -11.644 -16.697 1.00 96.19 114 ASN A O 1
ATOM 869 N N . GLN A 1 115 ? -5.681 -11.405 -15.365 1.00 94.38 115 GLN A N 1
ATOM 870 C CA . GLN A 1 115 ? -6.378 -11.014 -14.133 1.00 94.38 115 GLN A CA 1
ATOM 871 C C . GLN A 1 115 ? -6.011 -9.593 -13.673 1.00 94.38 115 GLN A C 1
ATOM 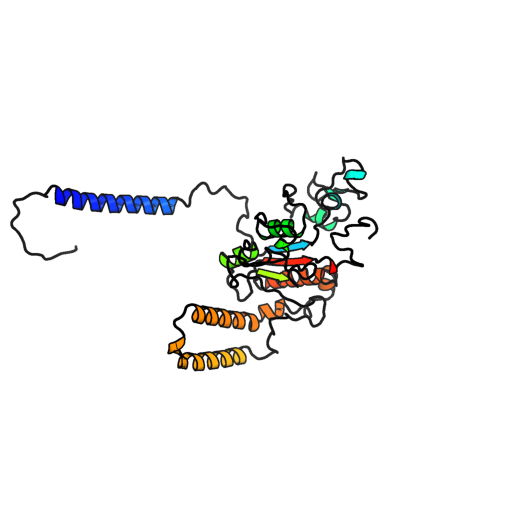873 O O . GLN A 1 115 ? -6.441 -9.158 -12.603 1.00 94.38 115 GLN A O 1
ATOM 878 N N . MET A 1 116 ? -5.210 -8.865 -14.454 1.00 93.94 116 MET A N 1
ATOM 879 C CA . MET A 1 116 ? -4.716 -7.533 -14.125 1.00 93.94 116 MET A CA 1
ATOM 880 C C . MET A 1 116 ? -5.338 -6.476 -15.037 1.00 93.94 116 MET A C 1
ATOM 882 O O . MET A 1 116 ? -5.602 -6.706 -16.214 1.00 93.94 116 MET A O 1
ATOM 886 N N . ALA A 1 117 ? -5.519 -5.274 -14.493 1.00 92.81 117 ALA A N 1
ATOM 887 C CA . ALA A 1 117 ? -5.751 -4.076 -15.287 1.00 92.81 117 ALA A CA 1
ATOM 888 C C . ALA A 1 117 ? -4.443 -3.283 -15.347 1.00 92.81 117 ALA A C 1
ATOM 890 O O . ALA A 1 117 ? -3.948 -2.823 -14.318 1.00 92.81 117 ALA A O 1
ATOM 891 N N . LEU A 1 118 ? -3.878 -3.141 -16.545 1.00 93.31 118 LEU A N 1
ATOM 892 C CA . LEU A 1 118 ? -2.641 -2.399 -16.764 1.00 93.31 118 LEU A CA 1
ATOM 893 C C . LEU A 1 118 ? -2.957 -0.946 -17.127 1.00 93.31 118 LEU A C 1
ATOM 895 O O . LEU A 1 118 ? -3.643 -0.684 -18.113 1.00 93.31 118 LEU A O 1
ATOM 899 N N . ILE A 1 119 ? -2.446 -0.002 -16.337 1.00 92.31 119 ILE A N 1
ATOM 900 C CA . ILE A 1 119 ? -2.639 1.438 -16.544 1.00 92.31 119 ILE A CA 1
ATOM 901 C C . ILE A 1 119 ? -1.275 2.074 -16.822 1.00 92.31 119 ILE A C 1
ATOM 903 O O . ILE A 1 119 ? -0.482 2.259 -15.905 1.00 92.31 119 ILE A O 1
ATOM 907 N N . ARG A 1 120 ? -1.021 2.425 -18.088 1.00 90.94 120 ARG A N 1
ATOM 908 C CA . ARG A 1 120 ? 0.206 3.116 -18.548 1.00 90.94 120 ARG A CA 1
ATOM 909 C C . ARG A 1 120 ? 0.001 4.613 -18.811 1.00 90.94 120 ARG A C 1
ATOM 911 O O . ARG A 1 120 ? 0.929 5.319 -19.171 1.00 90.94 120 ARG A O 1
ATOM 918 N N . SER A 1 121 ? -1.224 5.111 -18.641 1.00 90.62 121 SER A N 1
ATOM 919 C CA . SER A 1 121 ? -1.597 6.499 -18.948 1.00 90.62 121 SER A CA 1
ATOM 920 C C . SER A 1 121 ? -1.397 7.476 -17.784 1.00 90.62 121 SER A C 1
ATOM 922 O O . SER A 1 121 ? -1.620 8.675 -17.945 1.00 90.62 121 SER A O 1
ATOM 924 N N . MET A 1 122 ? -1.038 6.986 -16.596 1.00 87.06 122 MET A N 1
ATOM 925 C CA . MET A 1 122 ? -0.916 7.808 -15.393 1.00 87.06 122 MET A CA 1
ATOM 926 C C . MET A 1 122 ? 0.374 8.629 -15.435 1.00 87.06 122 MET A C 1
ATOM 928 O O . MET A 1 122 ? 1.467 8.075 -15.472 1.00 87.06 122 MET A O 1
ATOM 932 N N . ASN A 1 123 ? 0.237 9.951 -15.417 1.00 86.88 123 ASN A N 1
ATOM 933 C CA . AS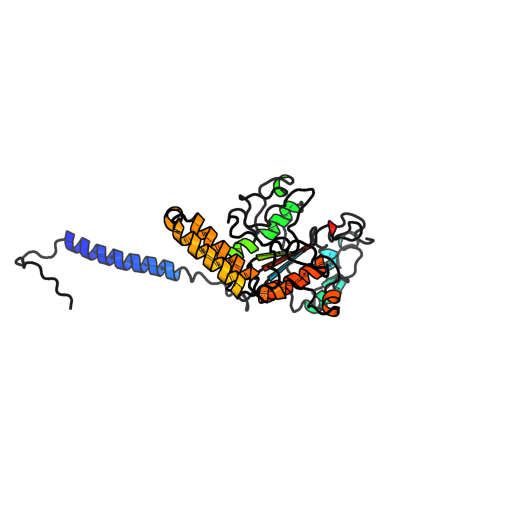N A 1 123 ? 1.350 10.892 -15.429 1.00 86.88 123 ASN A CA 1
ATOM 934 C C . ASN A 1 123 ? 0.998 12.141 -14.608 1.00 86.88 123 ASN A C 1
ATOM 936 O O . ASN A 1 123 ? -0.175 12.424 -14.360 1.00 86.88 123 ASN A O 1
ATOM 940 N N . HIS A 1 124 ? 2.022 12.875 -14.186 1.00 87.06 124 HIS A N 1
ATOM 941 C CA . HIS A 1 124 ? 1.898 14.172 -13.530 1.00 87.06 124 HIS A CA 1
ATOM 942 C C . HIS A 1 124 ? 3.123 15.032 -13.850 1.00 87.06 124 HIS A C 1
ATOM 944 O O . HIS A 1 124 ? 4.181 14.520 -14.202 1.00 87.06 124 HIS A O 1
ATOM 950 N N . THR A 1 125 ? 3.017 16.342 -13.648 1.00 85.06 125 THR A N 1
ATOM 951 C CA . THR A 1 125 ? 4.093 17.303 -13.950 1.00 85.06 125 THR A CA 1
ATOM 952 C C . THR A 1 125 ? 5.120 17.474 -12.825 1.00 85.06 125 THR A C 1
ATOM 954 O O . THR A 1 125 ? 6.089 18.211 -12.976 1.00 85.06 125 THR A O 1
ATOM 957 N N . HIS A 1 126 ? 4.928 16.805 -11.686 1.00 83.88 126 HIS A N 1
ATOM 958 C CA . HIS A 1 126 ? 5.856 16.863 -10.558 1.00 83.88 126 HIS A CA 1
ATOM 959 C C . HIS A 1 126 ? 7.078 15.970 -10.766 1.00 83.88 126 HIS A C 1
ATOM 961 O O . HIS A 1 126 ? 6.946 14.808 -11.130 1.00 83.88 126 HIS A O 1
ATOM 967 N N . ASN A 1 127 ? 8.258 16.497 -10.452 1.00 84.44 127 ASN A N 1
ATOM 968 C CA . ASN A 1 127 ? 9.545 15.801 -10.528 1.00 84.44 127 ASN A CA 1
ATOM 969 C C . ASN A 1 127 ? 10.155 15.512 -9.140 1.00 84.44 127 ASN A C 1
ATOM 971 O O . ASN A 1 127 ? 11.360 15.331 -9.021 1.00 84.44 127 ASN A O 1
ATOM 975 N N . ASP A 1 128 ? 9.333 15.512 -8.088 1.00 86.31 128 ASP A N 1
ATOM 976 C CA . ASP A 1 128 ? 9.745 15.252 -6.704 1.00 86.31 128 ASP A CA 1
ATOM 977 C C . ASP A 1 128 ? 8.919 14.106 -6.103 1.00 86.31 128 ASP A C 1
ATOM 979 O O . ASP A 1 128 ? 7.702 14.032 -6.302 1.00 86.31 128 ASP A O 1
ATOM 983 N N . HIS A 1 129 ? 9.569 13.246 -5.313 1.00 85.62 129 HIS A N 1
ATOM 984 C CA . HIS A 1 129 ? 8.925 12.097 -4.680 1.00 85.62 129 HIS A CA 1
ATOM 985 C C . HIS A 1 129 ? 7.806 12.505 -3.726 1.00 85.62 129 HIS A C 1
ATOM 987 O O . HIS A 1 129 ? 6.765 11.849 -3.706 1.00 85.62 129 HIS A O 1
ATOM 993 N N . GLY A 1 130 ? 8.002 13.542 -2.909 1.00 88.38 130 GLY A N 1
ATOM 994 C CA . GLY A 1 130 ? 7.019 13.956 -1.909 1.00 88.38 130 GLY A CA 1
ATOM 995 C C . GLY A 1 130 ? 5.719 14.413 -2.564 1.00 88.38 130 GLY A C 1
ATOM 996 O O . GLY A 1 130 ? 4.649 13.873 -2.273 1.00 88.38 130 GLY A O 1
ATOM 997 N N . ARG A 1 131 ? 5.822 15.338 -3.522 1.00 90.69 131 ARG A N 1
ATOM 998 C CA . ARG A 1 131 ? 4.669 15.876 -4.263 1.00 90.69 131 ARG A CA 1
ATOM 999 C C . ARG A 1 131 ? 4.020 14.832 -5.174 1.00 90.69 131 ARG A C 1
ATOM 1001 O O . ARG A 1 131 ? 2.793 14.778 -5.240 1.00 90.69 131 ARG A O 1
ATOM 1008 N N . GLY A 1 132 ? 4.807 13.956 -5.803 1.00 90.12 132 GLY A N 1
ATOM 1009 C CA . GLY A 1 132 ? 4.276 12.819 -6.565 1.00 90.12 132 GLY A CA 1
ATOM 1010 C C . GLY A 1 132 ? 3.477 11.853 -5.683 1.00 90.12 132 GLY A C 1
ATOM 1011 O O . GLY A 1 132 ? 2.366 11.455 -6.026 1.00 90.12 132 GLY A O 1
ATOM 1012 N N . SER A 1 133 ? 3.981 11.548 -4.483 1.00 89.81 133 SER A N 1
ATOM 1013 C CA . SER A 1 133 ? 3.276 10.696 -3.510 1.00 89.81 133 SER A CA 1
ATOM 1014 C C . SER A 1 133 ? 1.960 11.313 -3.052 1.00 89.81 133 SER A C 1
ATOM 1016 O O . SER A 1 133 ? 0.950 10.619 -2.981 1.00 89.81 133 SER A O 1
ATOM 1018 N N . TYR A 1 134 ? 1.956 12.620 -2.780 1.00 93.19 134 TYR A N 1
ATOM 1019 C CA . TYR A 1 134 ? 0.742 13.348 -2.423 1.00 93.19 134 TYR A CA 1
ATOM 1020 C C . TYR A 1 134 ? -0.333 13.205 -3.508 1.00 93.19 134 TYR A C 1
ATOM 1022 O O . TYR A 1 134 ? -1.494 12.932 -3.196 1.00 93.19 134 TYR A O 1
ATOM 1030 N N . TRP A 1 135 ? 0.061 13.301 -4.780 1.00 92.12 135 TRP A N 1
ATOM 1031 C CA . TRP A 1 135 ? -0.838 13.093 -5.913 1.00 92.12 135 TRP A CA 1
ATOM 1032 C C . TRP A 1 135 ? -1.406 11.674 -5.947 1.00 92.12 135 TRP A C 1
ATOM 1034 O O . TRP A 1 135 ? -2.612 11.494 -6.092 1.00 92.12 135 TRP A O 1
ATOM 1044 N N . MET A 1 136 ? -0.556 10.664 -5.752 1.00 90.56 136 MET A N 1
ATOM 1045 C CA . MET A 1 136 ? -0.967 9.255 -5.731 1.00 90.56 136 MET A CA 1
ATOM 1046 C C . MET A 1 136 ? -1.948 8.940 -4.596 1.00 90.56 136 MET A C 1
ATOM 1048 O O . MET A 1 136 ? -2.856 8.127 -4.758 1.00 90.56 136 MET A O 1
ATOM 1052 N N . PHE A 1 137 ? -1.773 9.585 -3.446 1.00 93.38 137 PHE A N 1
ATOM 1053 C CA . PHE A 1 137 ? -2.575 9.349 -2.251 1.00 93.38 137 PHE A CA 1
ATOM 1054 C C . PHE A 1 137 ? -3.895 10.118 -2.224 1.00 93.38 137 PHE A C 1
ATOM 1056 O O . PHE A 1 137 ? -4.901 9.598 -1.735 1.00 93.38 137 PHE A O 1
ATOM 1063 N N . THR A 1 138 ? -3.898 11.350 -2.732 1.00 94.62 138 THR A N 1
ATOM 1064 C CA . THR A 1 138 ? -5.034 12.278 -2.607 1.00 94.62 138 THR A CA 1
ATOM 1065 C C . THR A 1 138 ? -5.763 12.520 -3.928 1.00 94.62 138 THR A C 1
ATOM 1067 O O . THR A 1 138 ? -6.899 12.988 -3.926 1.00 94.62 138 THR A O 1
ATOM 1070 N N . GLY A 1 139 ? -5.125 12.219 -5.064 1.00 92.94 139 GLY A N 1
ATOM 1071 C CA . GLY A 1 139 ? -5.601 12.580 -6.400 1.00 92.94 139 GLY A CA 1
ATOM 1072 C C . GLY A 1 139 ? -5.459 14.070 -6.735 1.00 92.94 139 GLY A C 1
ATOM 1073 O O . GLY A 1 139 ? -5.922 14.489 -7.794 1.00 92.94 139 GLY A O 1
ATOM 1074 N N . ALA A 1 140 ? -4.848 14.869 -5.855 1.00 92.19 140 ALA A N 1
ATOM 1075 C CA . ALA A 1 140 ? -4.722 16.313 -6.001 1.00 92.19 140 ALA A CA 1
ATOM 1076 C C . ALA A 1 140 ? -3.262 16.756 -6.136 1.00 92.19 140 ALA A C 1
ATOM 1078 O O . ALA A 1 140 ? -2.345 16.151 -5.581 1.00 92.19 140 ALA A O 1
ATOM 1079 N N . MET A 1 141 ? -3.063 17.872 -6.836 1.00 91.75 141 MET A N 1
ATOM 1080 C CA . MET A 1 141 ? -1.779 18.561 -6.883 1.00 91.75 141 MET A CA 1
ATOM 1081 C C . MET A 1 141 ? -1.414 19.111 -5.505 1.00 91.75 141 MET A C 1
ATOM 1083 O O . MET A 1 141 ? -2.235 19.773 -4.869 1.00 91.75 141 MET A O 1
ATOM 1087 N N . TYR A 1 142 ? -0.178 18.877 -5.057 1.00 92.31 142 TYR A N 1
ATOM 1088 C CA . TYR A 1 142 ? 0.328 19.544 -3.861 1.00 92.31 142 TYR A CA 1
ATOM 1089 C C . TYR A 1 142 ? 0.606 21.026 -4.172 1.00 92.31 142 TYR A C 1
ATOM 1091 O O . TYR A 1 142 ? 1.327 21.301 -5.133 1.00 92.31 142 TYR A O 1
ATOM 1099 N N . PRO A 1 143 ? 0.052 21.982 -3.402 1.00 90.25 143 PRO A N 1
ATOM 1100 C CA . PRO A 1 143 ? 0.167 23.406 -3.720 1.00 90.25 143 PRO A CA 1
ATOM 1101 C C . PRO A 1 143 ? 1.477 24.053 -3.241 1.00 90.25 143 PRO A C 1
ATOM 1103 O O . PRO A 1 143 ? 1.815 25.138 -3.703 1.00 90.25 143 PRO A O 1
ATOM 1106 N N . GLY A 1 144 ? 2.192 23.425 -2.301 1.00 90.56 144 GLY A N 1
ATOM 1107 C CA . GLY A 1 144 ? 3.410 23.973 -1.698 1.00 90.56 144 GLY A CA 1
ATOM 1108 C C . GLY A 1 144 ? 4.706 23.570 -2.406 1.00 90.56 144 GLY A C 1
ATOM 1109 O O . GLY A 1 144 ? 4.720 22.875 -3.428 1.00 90.56 144 GLY A O 1
ATOM 1110 N N . SER A 1 145 ? 5.824 24.002 -1.828 1.00 90.56 145 SER A N 1
ATOM 1111 C CA . SER A 1 145 ? 7.173 23.715 -2.316 1.00 90.56 145 SER A CA 1
ATOM 1112 C C . SER A 1 145 ? 7.656 22.296 -1.955 1.00 90.56 145 SER A C 1
ATOM 1114 O O . SER A 1 145 ? 6.991 21.540 -1.242 1.00 90.56 145 SER A O 1
ATOM 1116 N N . VAL A 1 146 ? 8.832 21.909 -2.466 1.00 87.81 146 VAL A N 1
ATOM 1117 C CA . VAL A 1 146 ? 9.478 20.616 -2.151 1.00 87.81 146 VAL A CA 1
ATOM 1118 C C . VAL A 1 146 ? 9.812 20.476 -0.654 1.00 87.81 146 VAL A C 1
ATOM 1120 O O . VAL A 1 146 ? 9.625 19.392 -0.109 1.00 87.81 146 VAL A O 1
ATOM 1123 N N . PRO A 1 147 ? 10.264 21.520 0.063 1.00 88.31 147 PRO A N 1
ATOM 1124 C CA . PRO A 1 147 ? 10.356 21.451 1.521 1.00 88.31 147 PRO A CA 1
ATOM 1125 C C . PRO A 1 147 ? 9.001 21.239 2.211 1.00 88.31 147 PRO A C 1
ATOM 1127 O O . PRO A 1 147 ? 8.892 20.376 3.085 1.00 88.31 147 PRO A O 1
ATOM 1130 N N . ASP A 1 148 ? 7.964 21.969 1.787 1.00 90.00 148 ASP A N 1
ATOM 1131 C CA . ASP A 1 148 ? 6.663 21.992 2.472 1.00 90.00 148 ASP A CA 1
ATOM 1132 C C . ASP A 1 148 ? 5.979 20.621 2.480 1.00 90.00 148 ASP A C 1
ATOM 1134 O O . ASP A 1 148 ? 5.381 20.228 3.482 1.00 90.00 148 ASP A O 1
ATOM 1138 N N . VAL A 1 149 ? 6.123 19.835 1.404 1.00 89.19 149 VAL A N 1
ATOM 1139 C CA . VAL A 1 149 ? 5.484 18.509 1.298 1.00 89.19 149 VAL A CA 1
ATOM 1140 C C . VAL A 1 149 ? 6.002 17.498 2.330 1.00 89.19 149 VAL A C 1
ATOM 1142 O O . VAL A 1 149 ? 5.382 16.455 2.546 1.00 89.19 149 VAL A O 1
ATOM 1145 N N . ASN A 1 150 ? 7.115 17.797 3.004 1.00 88.50 150 ASN A N 1
ATOM 1146 C CA . ASN A 1 150 ? 7.643 16.999 4.112 1.00 88.50 150 ASN A CA 1
ATOM 1147 C C . ASN A 1 150 ? 7.071 17.412 5.481 1.00 88.50 150 ASN A C 1
ATOM 1149 O O . ASN A 1 150 ? 7.514 16.900 6.510 1.00 88.50 150 ASN A O 1
ATOM 1153 N N . SER A 1 151 ? 6.076 18.301 5.493 1.00 86.81 151 SER A N 1
ATOM 1154 C CA . SER A 1 151 ? 5.332 18.730 6.674 1.00 86.81 151 SER A CA 1
ATOM 1155 C C . SER A 1 151 ? 3.833 18.529 6.457 1.00 86.81 151 SER A C 1
ATOM 1157 O O . SER A 1 151 ? 3.138 19.383 5.918 1.00 86.81 151 SER A O 1
ATOM 1159 N N . MET A 1 152 ? 3.318 17.380 6.886 1.00 86.56 152 MET A N 1
ATOM 1160 C CA . MET A 1 152 ? 1.886 17.076 6.846 1.00 86.56 152 MET A CA 1
ATOM 1161 C C . MET A 1 152 ? 1.070 18.029 7.727 1.00 86.56 152 MET A C 1
ATOM 1163 O O . MET A 1 152 ? 1.392 18.231 8.902 1.00 86.56 152 MET A O 1
ATOM 1167 N N . THR A 1 153 ? -0.045 18.530 7.194 1.00 87.50 153 THR A N 1
ATOM 1168 C CA . THR A 1 153 ? -0.930 19.468 7.898 1.00 87.50 153 THR A CA 1
ATOM 1169 C C . THR A 1 153 ? -2.391 19.012 7.893 1.00 87.50 153 THR A C 1
ATOM 1171 O O . THR A 1 153 ? -2.772 18.045 7.234 1.00 87.50 153 THR A O 1
ATOM 1174 N N . ARG A 1 154 ? -3.251 19.719 8.638 1.00 90.06 154 ARG A N 1
ATOM 1175 C CA . ARG A 1 154 ? -4.710 19.507 8.582 1.00 90.06 154 ARG A CA 1
ATOM 1176 C C . ARG A 1 154 ? -5.373 20.242 7.415 1.00 90.06 154 ARG A C 1
ATOM 1178 O O . ARG A 1 154 ? -6.574 20.097 7.233 1.00 90.06 154 ARG A O 1
ATOM 1185 N N . GLN A 1 155 ? -4.614 20.992 6.624 1.00 90.25 155 GLN A N 1
ATOM 1186 C CA . GLN A 1 155 ? -5.065 21.638 5.394 1.00 90.25 155 GLN A CA 1
ATOM 1187 C C . GLN A 1 155 ? -4.873 20.727 4.174 1.00 90.25 155 GLN A C 1
ATOM 1189 O O . GLN A 1 155 ? -5.446 20.995 3.121 1.00 90.25 155 GLN A O 1
ATOM 1194 N N . ASP A 1 156 ? -4.110 19.641 4.326 1.00 92.56 156 ASP A N 1
ATOM 1195 C CA . ASP A 1 156 ? -3.897 18.639 3.289 1.00 92.56 156 ASP A CA 1
ATOM 1196 C C . ASP A 1 156 ? -5.230 18.052 2.793 1.00 92.56 156 ASP A C 1
ATOM 1198 O O . ASP A 1 156 ? -6.188 17.842 3.552 1.00 92.56 156 ASP A O 1
ATOM 1202 N N . MET A 1 157 ? -5.256 17.707 1.509 1.00 96.75 157 MET A N 1
ATOM 1203 C CA . MET A 1 157 ? -6.307 16.884 0.929 1.00 96.75 157 MET A CA 1
ATOM 1204 C C . MET A 1 157 ? -6.288 15.500 1.586 1.00 96.75 157 MET A C 1
ATOM 1206 O O . MET A 1 157 ? -5.215 14.958 1.871 1.00 96.75 157 MET A O 1
ATOM 1210 N N . PRO A 1 158 ? -7.464 14.905 1.835 1.00 96.75 158 PRO A N 1
ATOM 1211 C CA . PRO A 1 158 ? -7.537 13.613 2.491 1.00 96.75 158 PRO A CA 1
ATOM 1212 C C . PRO A 1 158 ? -6.971 12.504 1.605 1.00 96.75 158 PRO A C 1
ATOM 1214 O O . PRO A 1 158 ? -7.287 12.418 0.418 1.00 96.75 158 PRO A O 1
ATOM 1217 N N . HIS A 1 159 ? -6.223 11.589 2.219 1.00 97.06 159 HIS A N 1
ATOM 1218 C CA . HIS A 1 159 ? -5.871 10.313 1.608 1.00 97.06 159 HIS A CA 1
ATOM 1219 C C . HIS A 1 159 ? -7.138 9.579 1.132 1.00 97.06 159 HIS A C 1
ATOM 1221 O O . HIS A 1 159 ? -8.152 9.562 1.841 1.00 97.06 159 HIS A O 1
ATOM 1227 N N . LEU A 1 160 ? -7.086 8.888 -0.013 1.00 96.00 160 LEU A N 1
ATOM 1228 C CA . LEU A 1 160 ? -8.227 8.138 -0.568 1.00 96.00 160 LEU A CA 1
ATOM 1229 C C . LEU A 1 160 ? -8.831 7.148 0.446 1.00 96.00 160 LEU A C 1
ATOM 1231 O O . LEU A 1 160 ? -10.043 6.954 0.527 1.00 96.00 160 LEU A O 1
ATOM 1235 N N . GLY A 1 161 ? -7.971 6.557 1.274 1.00 96.12 161 GLY A N 1
ATOM 1236 C CA . GLY A 1 161 ? -8.344 5.684 2.383 1.00 96.12 161 GLY A CA 1
ATOM 1237 C C . GLY A 1 161 ? -9.157 6.385 3.464 1.00 96.12 161 GLY A C 1
ATOM 1238 O O . GLY A 1 161 ? -10.144 5.831 3.933 1.00 96.12 161 GLY A O 1
ATOM 1239 N N . SER A 1 162 ? -8.806 7.620 3.818 1.00 96.75 162 SER A N 1
ATOM 1240 C CA . SER A 1 162 ? -9.556 8.430 4.782 1.00 96.75 162 SER A CA 1
ATOM 1241 C C . SER A 1 162 ? -10.892 8.905 4.216 1.00 96.75 162 SER A C 1
ATOM 1243 O O . SER A 1 162 ? -11.899 8.885 4.925 1.00 96.75 162 SER A O 1
ATOM 1245 N N . VAL A 1 163 ? -10.941 9.248 2.923 1.00 96.56 163 VAL A N 1
ATOM 1246 C CA . VAL A 1 163 ? -12.211 9.503 2.224 1.00 96.56 163 VAL A CA 1
ATOM 1247 C C . VAL A 1 163 ? -13.109 8.268 2.308 1.00 96.56 163 VAL A C 1
ATOM 1249 O O . VAL A 1 163 ? -14.267 8.378 2.710 1.00 96.56 163 VAL A O 1
ATOM 1252 N N . MET A 1 164 ? -12.563 7.083 2.017 1.00 95.00 164 MET A N 1
ATOM 1253 C CA . MET A 1 164 ? -13.280 5.810 2.117 1.00 95.00 164 MET A CA 1
ATOM 1254 C C . MET A 1 164 ? -13.757 5.517 3.547 1.00 95.00 164 MET A C 1
ATOM 1256 O O . MET A 1 164 ? -14.910 5.129 3.723 1.00 95.00 164 MET A O 1
ATOM 1260 N N . THR A 1 165 ? -12.940 5.781 4.571 1.00 94.44 165 THR A N 1
ATOM 1261 C CA . THR A 1 165 ? -13.341 5.678 5.985 1.00 94.44 165 THR A CA 1
ATOM 1262 C C . THR A 1 165 ? -14.559 6.551 6.296 1.00 94.44 165 THR A C 1
ATOM 1264 O O . THR A 1 165 ? -15.433 6.121 7.046 1.00 94.44 165 THR A O 1
ATOM 1267 N N . LYS A 1 166 ? -14.652 7.754 5.713 1.00 94.31 166 LYS A N 1
ATOM 1268 C CA . LYS A 1 166 ? -15.786 8.667 5.921 1.00 94.31 166 LYS A CA 1
ATOM 1269 C C . LYS A 1 166 ? -17.062 8.197 5.227 1.00 94.31 166 LYS A C 1
ATOM 1271 O O . LYS A 1 166 ? -18.122 8.210 5.843 1.00 94.31 166 LYS A O 1
ATOM 1276 N N . ILE A 1 167 ? -16.975 7.807 3.956 1.00 93.75 167 ILE A N 1
ATOM 1277 C CA . ILE A 1 167 ? -18.168 7.516 3.140 1.00 93.75 167 ILE A CA 1
ATOM 1278 C C . ILE A 1 167 ? -18.617 6.055 3.225 1.00 93.75 167 ILE A C 1
ATOM 1280 O O . ILE A 1 167 ? -19.772 5.740 2.954 1.00 93.75 167 ILE A O 1
ATOM 1284 N N . ALA A 1 168 ? -17.706 5.143 3.559 1.00 90.62 168 ALA A N 1
ATOM 1285 C CA . ALA A 1 168 ? -17.948 3.713 3.479 1.00 90.62 168 ALA A CA 1
ATOM 1286 C C . ALA A 1 168 ? -17.086 2.914 4.483 1.00 90.62 168 ALA A C 1
ATOM 1288 O O . ALA A 1 168 ? -16.376 2.000 4.067 1.00 90.62 168 ALA A O 1
ATOM 1289 N N . PRO A 1 169 ? -17.177 3.152 5.806 1.00 87.00 169 PRO A N 1
ATOM 1290 C CA . PRO A 1 169 ? -16.303 2.518 6.805 1.00 87.00 169 PRO A CA 1
ATOM 1291 C C . PRO A 1 169 ? -16.421 0.983 6.893 1.00 87.00 169 PRO A C 1
ATOM 1293 O O . PRO A 1 169 ? -15.500 0.316 7.349 1.00 87.00 169 PRO A O 1
ATOM 1296 N N . GLY A 1 170 ? -17.525 0.388 6.433 1.00 85.44 170 GLY A N 1
ATOM 1297 C CA . GLY A 1 170 ? -17.812 -1.037 6.648 1.00 85.44 170 GLY A CA 1
ATOM 1298 C C . GLY A 1 170 ? -18.586 -1.281 7.949 1.00 85.44 170 GLY A C 1
ATOM 1299 O O . GLY A 1 170 ? -18.928 -0.337 8.654 1.00 85.44 170 GLY A O 1
ATOM 1300 N N . LYS A 1 171 ? -18.929 -2.546 8.229 1.00 79.31 171 LYS A N 1
ATOM 1301 C CA . LYS A 1 171 ? -19.854 -2.942 9.316 1.00 79.31 171 LYS A CA 1
ATOM 1302 C C . LYS A 1 171 ? -19.188 -3.741 10.454 1.00 79.31 171 LYS A C 1
ATOM 1304 O O . LYS A 1 171 ? -19.878 -4.439 11.182 1.00 79.31 171 LYS A O 1
ATOM 1309 N N . GLY A 1 172 ? -17.862 -3.695 10.577 1.00 81.75 172 GLY A N 1
ATOM 1310 C CA . GLY A 1 172 ? -17.107 -4.507 11.539 1.00 81.75 172 GLY A CA 1
ATOM 1311 C C . GLY A 1 172 ? -16.319 -3.679 12.557 1.00 81.75 172 GLY A C 1
ATOM 1312 O O . GLY A 1 172 ? -16.213 -2.462 12.402 1.00 81.75 172 GLY A O 1
ATOM 1313 N N . PRO A 1 173 ? -15.724 -4.343 13.566 1.00 81.25 173 PRO A N 1
ATOM 1314 C CA . PRO A 1 173 ? -14.909 -3.675 14.578 1.00 81.25 173 PRO A CA 1
ATOM 1315 C C . PRO A 1 173 ? -13.580 -3.160 14.006 1.00 81.25 173 PRO A C 1
ATOM 1317 O O . PRO A 1 173 ? -13.013 -2.221 14.546 1.00 81.25 173 PRO A O 1
ATOM 1320 N N . MET A 1 174 ? -13.090 -3.731 12.898 1.00 87.25 174 MET A N 1
ATOM 1321 C CA . MET A 1 174 ? -11.823 -3.334 12.276 1.00 87.25 174 MET A CA 1
ATOM 1322 C C . MET A 1 174 ? -11.788 -1.856 11.872 1.00 87.25 174 MET A C 1
ATOM 1324 O O . MET A 1 174 ? -12.766 -1.303 11.359 1.00 87.25 174 MET A O 1
ATOM 1328 N N . PHE A 1 175 ? -10.606 -1.244 11.987 1.00 89.31 175 PHE A N 1
ATOM 1329 C CA . PHE A 1 175 ? -10.342 0.049 11.362 1.00 89.31 175 PHE A CA 1
ATOM 1330 C C . PHE A 1 175 ? -10.532 -0.055 9.838 1.00 89.31 175 PHE A C 1
ATOM 1332 O O . PHE A 1 175 ? -9.995 -0.988 9.226 1.00 89.31 175 PHE A O 1
ATOM 1339 N N . PRO A 1 176 ? -11.274 0.877 9.203 1.00 93.88 176 PRO A N 1
ATOM 1340 C CA . PRO A 1 176 ? -11.547 0.804 7.767 1.00 93.88 176 PRO A CA 1
ATOM 1341 C C . PRO A 1 176 ? -10.294 0.985 6.909 1.00 93.88 176 PRO A C 1
ATOM 1343 O O . PRO A 1 176 ? -10.164 0.310 5.886 1.00 93.88 176 PRO A O 1
ATOM 1346 N N . PHE A 1 177 ? -9.377 1.853 7.345 1.00 96.25 177 PHE A N 1
ATOM 1347 C CA . PHE A 1 177 ? -8.115 2.157 6.677 1.00 96.25 177 PHE A CA 1
ATOM 1348 C C . PHE A 1 177 ? -6.932 1.969 7.634 1.00 96.25 177 PHE A C 1
ATOM 1350 O O . PHE A 1 177 ? -6.914 2.535 8.730 1.00 96.25 177 PHE A O 1
ATOM 1357 N N . ILE A 1 178 ? -5.956 1.165 7.211 1.00 95.44 178 ILE A N 1
ATOM 1358 C CA . ILE A 1 178 ? -4.741 0.858 7.971 1.00 95.44 178 ILE A CA 1
ATOM 1359 C C . ILE A 1 178 ? -3.509 1.068 7.084 1.00 95.44 178 ILE A C 1
ATOM 1361 O O . ILE A 1 178 ? -3.511 0.671 5.918 1.00 95.44 178 ILE A O 1
ATOM 1365 N N . ILE A 1 179 ? -2.446 1.640 7.648 1.00 95.25 179 ILE A N 1
ATOM 1366 C CA . ILE A 1 179 ? -1.114 1.703 7.034 1.00 95.25 179 ILE A CA 1
ATOM 1367 C C . ILE A 1 179 ? -0.171 0.760 7.792 1.00 95.25 179 ILE A C 1
ATOM 1369 O O . ILE A 1 179 ? -0.140 0.762 9.024 1.00 95.25 179 ILE A O 1
ATOM 1373 N N . VAL A 1 180 ? 0.603 -0.030 7.045 1.00 94.19 180 VAL A N 1
ATOM 1374 C CA . VAL A 1 180 ? 1.524 -1.051 7.558 1.00 94.19 180 VAL A CA 1
ATOM 1375 C C . VAL A 1 180 ? 2.942 -0.834 7.001 1.00 94.19 180 VAL A C 1
ATOM 1377 O O . VAL A 1 180 ? 3.091 -0.648 5.788 1.00 94.19 180 VAL A O 1
ATOM 1380 N N . PRO A 1 181 ? 3.996 -0.917 7.833 1.00 87.62 181 PRO A N 1
ATOM 1381 C CA . PRO A 1 181 ? 3.951 -0.846 9.299 1.00 87.62 181 PRO A CA 1
ATOM 1382 C C . PRO A 1 181 ? 3.758 0.601 9.783 1.00 87.62 181 PRO A C 1
ATOM 1384 O O . PRO A 1 181 ? 3.042 0.877 10.745 1.00 87.62 181 PRO A O 1
ATOM 1387 N N . HIS A 1 182 ? 4.362 1.536 9.051 1.00 87.25 182 HIS A N 1
ATOM 1388 C CA . HIS A 1 182 ? 4.419 2.951 9.368 1.00 87.25 182 HIS A CA 1
ATOM 1389 C C . HIS A 1 182 ? 4.092 3.783 8.129 1.00 87.25 182 HIS A C 1
ATOM 1391 O O . HIS A 1 182 ? 4.229 3.343 6.981 1.00 87.25 182 HIS A O 1
ATOM 1397 N N . ARG A 1 183 ? 3.698 5.032 8.371 1.00 87.38 183 ARG A N 1
ATOM 1398 C CA . ARG A 1 183 ? 3.685 6.074 7.341 1.00 87.38 183 ARG A CA 1
ATOM 1399 C C . ARG A 1 183 ? 5.090 6.264 6.749 1.00 87.38 183 ARG A C 1
ATOM 1401 O O . ARG A 1 183 ? 6.092 5.888 7.349 1.00 87.38 183 ARG A O 1
ATOM 1408 N N . MET A 1 184 ? 5.158 6.874 5.580 1.00 84.69 184 MET A N 1
ATOM 1409 C CA . MET A 1 184 ? 6.393 7.344 4.975 1.00 84.69 184 MET A CA 1
ATOM 1410 C C . MET A 1 184 ? 6.941 8.553 5.737 1.00 84.69 184 MET A C 1
ATOM 1412 O O . MET A 1 184 ? 6.301 9.606 5.760 1.00 84.69 184 MET A O 1
ATOM 1416 N N . ASP A 1 185 ? 8.143 8.403 6.287 1.00 76.19 185 ASP A N 1
ATOM 1417 C CA . ASP A 1 185 ? 8.931 9.486 6.878 1.00 76.19 185 ASP A CA 1
ATOM 1418 C C . ASP A 1 185 ? 10.210 9.682 6.035 1.00 76.19 185 ASP A C 1
ATOM 1420 O O . ASP A 1 185 ? 10.801 8.708 5.56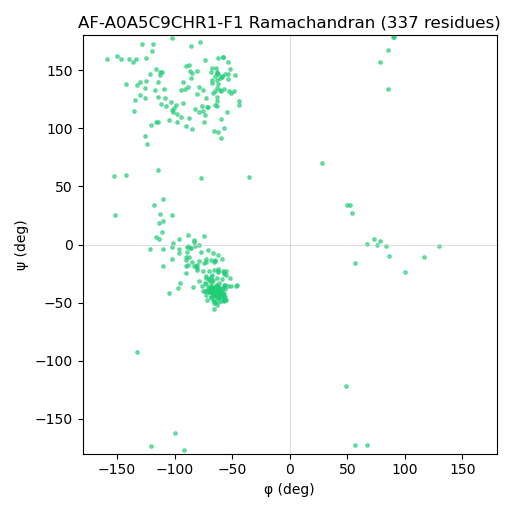0 1.00 76.19 185 ASP A O 1
ATOM 1424 N N . VAL A 1 186 ? 10.627 10.933 5.805 1.00 66.19 186 VAL A N 1
ATOM 1425 C CA . VAL A 1 186 ? 11.869 11.261 5.075 1.00 66.19 186 VAL A CA 1
ATOM 1426 C C . VAL A 1 186 ? 12.634 12.331 5.829 1.00 66.19 186 VAL A C 1
ATOM 1428 O O . VAL A 1 186 ? 12.090 13.397 6.093 1.00 66.19 186 VAL A O 1
ATOM 1431 N N . ALA A 1 187 ? 13.897 12.044 6.164 1.00 55.66 187 ALA A N 1
ATOM 1432 C CA . ALA A 1 187 ? 14.815 12.980 6.823 1.00 55.66 187 ALA A CA 1
ATOM 1433 C C . ALA A 1 187 ? 14.220 13.678 8.071 1.00 55.66 187 ALA A C 1
ATOM 1435 O O . ALA A 1 187 ? 14.500 14.842 8.334 1.00 55.66 187 ALA A O 1
ATOM 1436 N N . GLY A 1 188 ? 13.367 12.975 8.828 1.00 54.41 188 GLY A N 1
ATOM 1437 C CA . GLY A 1 188 ? 12.692 13.504 10.022 1.00 54.41 188 GLY A CA 1
ATOM 1438 C C . GLY A 1 188 ? 11.374 14.251 9.761 1.00 54.41 188 GLY A C 1
ATOM 1439 O O . GLY A 1 188 ? 10.639 14.515 10.711 1.00 54.41 188 GLY A O 1
ATOM 1440 N N . GLY A 1 189 ? 11.031 14.539 8.502 1.00 63.53 189 GLY A N 1
ATOM 1441 C CA . GLY A 1 189 ? 9.754 15.130 8.096 1.00 63.53 189 GLY A CA 1
ATOM 1442 C C . GLY A 1 189 ? 8.651 14.092 7.855 1.00 63.53 189 GLY A C 1
ATOM 1443 O O . GLY A 1 189 ? 8.907 12.961 7.428 1.00 63.53 189 GLY A O 1
ATOM 1444 N N . ARG A 1 190 ? 7.399 14.492 8.105 1.00 79.81 190 ARG A N 1
ATOM 1445 C CA . ARG A 1 190 ? 6.192 13.688 7.856 1.00 79.81 190 ARG A CA 1
ATOM 1446 C C . ARG A 1 190 ? 5.629 14.052 6.487 1.00 79.81 190 ARG A C 1
ATOM 1448 O O . ARG A 1 190 ? 5.071 15.137 6.340 1.00 79.81 190 ARG A O 1
ATOM 1455 N N . ARG A 1 191 ? 5.723 13.152 5.502 1.00 86.94 191 ARG A N 1
ATOM 1456 C CA . ARG A 1 191 ? 5.196 13.427 4.152 1.00 86.94 191 ARG A CA 1
ATOM 1457 C C . ARG A 1 191 ? 3.687 13.694 4.176 1.00 86.94 191 ARG A C 1
ATOM 1459 O O . ARG A 1 191 ? 2.930 12.917 4.766 1.00 86.94 191 ARG A O 1
ATOM 1466 N N . ALA A 1 192 ? 3.276 14.758 3.497 1.00 91.62 192 ALA A N 1
ATOM 1467 C CA .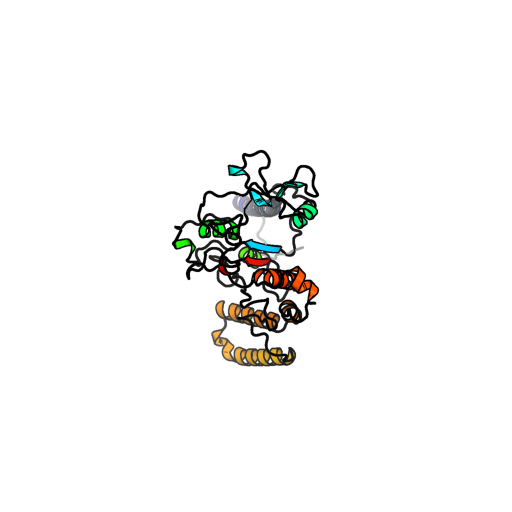 ALA A 1 192 ? 1.890 15.182 3.350 1.00 91.62 192 ALA A CA 1
ATOM 1468 C C . ALA A 1 192 ? 1.021 14.146 2.610 1.00 91.62 192 ALA A C 1
ATOM 1470 O O . ALA A 1 192 ? 1.516 13.290 1.872 1.00 91.62 192 ALA A O 1
ATOM 1471 N N . GLY A 1 193 ? -0.300 14.247 2.787 1.00 92.44 193 GLY A N 1
ATOM 1472 C CA . GLY A 1 193 ? -1.292 13.474 2.018 1.00 92.44 193 GLY A CA 1
ATOM 1473 C C . GLY A 1 193 ? -1.496 12.020 2.454 1.00 92.44 193 GLY A C 1
ATOM 1474 O O . GLY A 1 193 ? -2.283 11.303 1.847 1.00 92.44 193 GLY A O 1
ATOM 1475 N N . GLN A 1 194 ? -0.826 11.568 3.516 1.00 92.75 194 GLN A N 1
ATOM 1476 C CA . GLN A 1 194 ? -0.947 10.195 4.030 1.00 92.75 194 GLN A CA 1
ATOM 1477 C C . GLN A 1 194 ? -2.130 9.990 4.994 1.00 92.75 194 GLN A C 1
ATOM 1479 O O . GLN A 1 194 ? -2.484 8.856 5.309 1.00 92.75 194 GLN A O 1
ATOM 1484 N N . PHE A 1 195 ? -2.711 11.080 5.504 1.00 93.94 195 PHE A N 1
ATOM 1485 C CA . PHE A 1 195 ? -3.720 11.091 6.570 1.00 93.94 195 PHE A CA 1
ATOM 1486 C C . PHE A 1 195 ? -5.023 11.745 6.091 1.00 93.94 195 PHE A C 1
ATOM 1488 O O . PHE A 1 195 ? -5.185 12.075 4.916 1.00 93.94 195 PHE A O 1
ATOM 1495 N N . ALA A 1 196 ? -5.974 11.949 7.004 1.00 93.81 196 ALA A N 1
ATOM 1496 C CA . ALA A 1 196 ? -7.276 12.512 6.675 1.00 93.81 196 ALA A CA 1
ATOM 1497 C C . ALA A 1 196 ? -7.256 14.012 6.360 1.00 93.81 196 ALA A C 1
ATOM 1499 O O . ALA A 1 196 ? -8.264 14.525 5.874 1.00 93.81 196 ALA A O 1
ATOM 1500 N N . GLY A 1 197 ? -6.154 14.713 6.657 1.00 93.12 197 GLY A N 1
ATOM 1501 C CA . GLY A 1 197 ? -6.011 16.144 6.394 1.00 93.12 197 GLY A CA 1
ATOM 1502 C C . GLY A 1 197 ? -7.223 16.932 6.898 1.00 93.12 197 GLY A C 1
ATOM 1503 O O . GLY A 1 197 ? -7.596 16.815 8.073 1.00 93.12 197 GLY A O 1
ATOM 1504 N N . MET A 1 198 ? -7.879 17.648 5.985 1.00 94.12 198 MET A N 1
ATOM 1505 C CA . MET A 1 198 ? -9.053 18.485 6.261 1.00 94.12 198 MET A CA 1
ATOM 1506 C C . MET A 1 198 ? -10.310 17.734 6.730 1.00 94.12 198 MET A C 1
ATOM 1508 O O . MET A 1 198 ? -11.240 18.356 7.238 1.00 94.12 198 MET A O 1
ATOM 1512 N N . LEU A 1 199 ? -10.375 16.403 6.593 1.00 92.88 199 LEU A N 1
ATOM 1513 C CA . LEU A 1 199 ? -11.478 15.614 7.160 1.00 92.88 199 LEU A CA 1
ATOM 1514 C C . LEU A 1 199 ? -11.372 15.466 8.685 1.00 92.88 199 LEU A C 1
ATOM 1516 O O . LEU A 1 199 ? -12.359 15.114 9.333 1.00 92.88 199 LEU A O 1
ATOM 1520 N N . GLY A 1 200 ? -10.200 15.751 9.255 1.00 87.75 200 GLY A N 1
ATOM 1521 C CA . GLY A 1 200 ? -9.949 15.703 10.688 1.00 87.75 200 GLY A CA 1
ATOM 1522 C C . GLY A 1 200 ? -9.561 14.315 11.216 1.00 87.75 200 GLY A C 1
ATOM 1523 O O . GLY A 1 200 ? -9.718 13.299 10.533 1.00 87.75 200 GLY A O 1
ATOM 1524 N N . PRO A 1 201 ? -9.067 14.257 12.468 1.00 85.38 201 PRO A N 1
ATOM 1525 C CA . PRO A 1 201 ? -8.412 13.076 13.036 1.00 85.38 201 PRO A CA 1
ATOM 1526 C C . PRO A 1 201 ? -9.299 11.833 13.145 1.00 85.38 201 PRO A C 1
ATOM 1528 O O . PRO A 1 201 ? -8.793 10.717 13.159 1.00 85.38 201 PRO A O 1
ATOM 1531 N N . LYS A 1 202 ? -10.629 11.999 13.173 1.00 83.44 202 LYS A N 1
ATOM 1532 C CA . LYS A 1 202 ? -11.594 10.887 13.224 1.00 83.44 202 LYS A CA 1
ATOM 1533 C C . LYS A 1 202 ? -11.436 9.896 12.058 1.00 83.44 202 LYS A C 1
ATOM 1535 O O . LYS A 1 202 ? -11.821 8.738 12.197 1.00 83.44 202 LYS A O 1
ATOM 1540 N N . TYR A 1 203 ? -10.896 10.343 10.922 1.00 91.94 203 TYR A N 1
ATOM 1541 C CA . TYR A 1 203 ? -10.738 9.526 9.714 1.00 91.94 203 TYR A CA 1
ATOM 1542 C C . TYR A 1 203 ? -9.274 9.199 9.389 1.00 91.94 203 TYR A C 1
ATOM 1544 O O . TYR A 1 203 ? -8.986 8.723 8.285 1.00 91.94 203 TYR A O 1
ATOM 1552 N N . ASP A 1 204 ? -8.347 9.481 10.308 1.00 91.44 204 ASP A N 1
ATOM 1553 C CA . ASP A 1 204 ? -6.937 9.140 10.128 1.00 91.44 204 ASP A CA 1
ATOM 1554 C C . ASP A 1 204 ? -6.753 7.612 10.030 1.00 91.44 204 ASP A C 1
ATOM 1556 O O . ASP A 1 204 ? -7.524 6.850 10.625 1.00 91.44 204 ASP A O 1
ATOM 1560 N N . PRO A 1 205 ? -5.752 7.137 9.266 1.00 92.94 205 PRO A N 1
ATOM 1561 C CA . PRO A 1 205 ? -5.401 5.724 9.252 1.00 92.94 205 PRO A CA 1
ATOM 1562 C C . PRO A 1 205 ? -4.926 5.257 10.627 1.00 92.94 205 PRO A C 1
ATOM 1564 O O . PRO A 1 205 ? -4.209 5.970 11.331 1.00 92.94 205 PRO A O 1
ATOM 1567 N N . MET A 1 206 ? -5.222 4.001 10.959 1.00 90.81 206 MET A N 1
ATOM 1568 C CA . MET A 1 206 ? -4.484 3.318 12.019 1.00 90.81 206 MET A CA 1
ATOM 1569 C C . MET A 1 206 ? -3.103 2.922 11.481 1.00 90.81 206 MET A C 1
ATOM 1571 O O . MET A 1 206 ? -3.003 2.344 10.398 1.00 90.81 206 MET A O 1
ATOM 1575 N N . LEU A 1 207 ? -2.045 3.200 12.239 1.00 90.50 207 LEU A N 1
ATOM 1576 C CA . LEU A 1 207 ? -0.709 2.666 11.971 1.00 90.50 207 LEU A CA 1
ATOM 1577 C C . LEU A 1 207 ? -0.521 1.403 12.808 1.00 90.50 207 LEU A C 1
ATOM 1579 O O . LEU A 1 207 ? -0.838 1.418 13.998 1.00 90.50 207 LEU A O 1
ATOM 1583 N N . THR A 1 208 ? -0.021 0.318 12.219 1.00 89.25 208 THR A N 1
ATOM 1584 C CA . THR A 1 208 ? 0.239 -0.895 13.014 1.00 89.25 208 THR A CA 1
ATOM 1585 C C . THR A 1 208 ? 1.457 -0.739 13.914 1.00 89.25 208 THR A C 1
ATOM 1587 O O . THR A 1 208 ? 1.477 -1.297 15.011 1.00 89.25 208 THR A O 1
ATOM 1590 N N . GLY A 1 209 ? 2.449 0.023 13.456 1.00 86.50 209 GLY A N 1
ATOM 1591 C CA . GLY A 1 209 ? 3.752 0.088 14.096 1.00 86.50 209 GLY A CA 1
ATOM 1592 C C . GLY A 1 209 ? 4.522 -1.230 13.987 1.00 86.50 209 GLY A C 1
ATOM 1593 O O . GLY A 1 209 ? 4.068 -2.159 13.305 1.00 86.50 209 GLY A O 1
ATOM 1594 N N . GLY A 1 210 ? 5.657 -1.291 14.685 1.00 86.19 210 GLY A N 1
ATOM 1595 C CA . GLY A 1 210 ? 6.492 -2.486 14.839 1.00 86.19 210 GLY A CA 1
ATOM 1596 C C . GLY A 1 210 ? 6.991 -3.140 13.540 1.00 86.19 210 GLY A C 1
ATOM 1597 O O . GLY A 1 210 ? 6.809 -2.642 12.429 1.00 86.19 210 GLY A O 1
ATOM 1598 N N . ASN A 1 211 ? 7.620 -4.309 13.685 1.00 90.12 211 ASN A N 1
ATOM 1599 C CA . ASN A 1 211 ? 8.097 -5.123 12.570 1.00 90.12 211 ASN A CA 1
ATOM 1600 C C . ASN A 1 211 ? 7.323 -6.453 12.502 1.00 90.12 211 ASN A C 1
ATOM 1602 O O . ASN A 1 211 ? 7.587 -7.354 13.296 1.00 90.12 211 ASN A O 1
ATOM 1606 N N . PRO A 1 212 ? 6.396 -6.629 11.538 1.00 91.75 212 PRO A N 1
ATOM 1607 C CA . PRO A 1 212 ? 5.666 -7.885 11.340 1.00 91.75 212 PRO A CA 1
ATOM 1608 C C . PRO A 1 212 ? 6.544 -9.118 11.066 1.00 91.75 212 PRO A C 1
ATOM 1610 O O . PRO A 1 212 ? 6.051 -10.247 11.081 1.00 91.75 212 PRO A O 1
ATOM 1613 N N . ASN A 1 213 ? 7.836 -8.940 10.781 1.00 92.69 213 ASN A N 1
ATOM 1614 C CA . ASN A 1 213 ? 8.762 -10.057 10.646 1.00 92.69 213 ASN A CA 1
ATOM 1615 C C . ASN A 1 213 ? 9.168 -10.674 11.986 1.00 92.69 213 ASN A C 1
ATOM 1617 O O . ASN A 1 213 ? 9.513 -11.855 11.999 1.00 92.69 213 ASN A O 1
ATOM 1621 N N . ASP A 1 214 ? 9.064 -9.924 13.080 1.00 90.06 214 ASP A N 1
ATOM 1622 C CA . ASP A 1 214 ? 9.414 -10.392 14.415 1.00 90.06 214 ASP A CA 1
ATOM 1623 C C . ASP A 1 214 ? 8.438 -11.483 14.878 1.00 90.06 214 ASP A C 1
ATOM 1625 O O . ASP A 1 214 ? 7.225 -11.411 14.652 1.00 90.06 214 ASP A O 1
ATOM 1629 N N . ASP A 1 215 ? 8.953 -12.503 15.563 1.00 81.25 215 ASP A N 1
ATOM 1630 C CA . ASP A 1 215 ? 8.139 -13.647 15.994 1.00 81.25 215 ASP A CA 1
ATOM 1631 C C . ASP A 1 215 ? 7.111 -13.261 17.071 1.00 81.25 215 ASP A C 1
ATOM 1633 O O . ASP A 1 215 ? 6.015 -13.819 17.126 1.00 81.25 215 ASP A O 1
ATOM 1637 N N . ASN A 1 216 ? 7.422 -12.225 17.855 1.00 81.56 216 ASN A N 1
ATOM 1638 C CA . ASN A 1 216 ? 6.556 -11.664 18.890 1.00 81.56 216 ASN A CA 1
ATOM 1639 C C . ASN A 1 216 ? 5.866 -10.362 18.458 1.00 81.56 216 ASN A C 1
ATOM 1641 O O . ASN A 1 216 ? 5.510 -9.552 19.312 1.00 81.56 216 ASN A O 1
ATOM 1645 N N . PHE A 1 217 ? 5.668 -10.140 17.154 1.00 84.69 217 PHE A N 1
ATOM 1646 C CA . PHE A 1 217 ? 5.026 -8.924 16.648 1.00 84.69 217 PHE A CA 1
ATOM 1647 C C . PHE A 1 217 ? 3.683 -8.633 17.342 1.00 84.69 217 PHE A C 1
ATOM 1649 O O . PHE A 1 217 ? 2.798 -9.492 17.417 1.00 84.69 217 PHE A O 1
ATOM 1656 N N . ARG A 1 218 ? 3.513 -7.396 17.816 1.00 77.81 218 ARG A N 1
ATOM 1657 C CA . ARG A 1 218 ? 2.267 -6.845 18.365 1.00 77.81 218 ARG A CA 1
ATOM 1658 C C . ARG A 1 218 ? 2.067 -5.435 17.814 1.00 77.81 218 ARG A C 1
ATOM 1660 O O . ARG A 1 218 ? 3.027 -4.783 17.413 1.00 77.81 218 ARG A O 1
ATOM 1667 N N . LEU A 1 219 ? 0.822 -4.964 17.811 1.00 80.31 219 LEU A N 1
ATOM 1668 C CA . LEU A 1 219 ? 0.524 -3.582 17.438 1.00 80.31 219 LEU A CA 1
ATOM 1669 C C . LEU A 1 219 ? 1.116 -2.619 18.477 1.00 80.31 219 LEU A C 1
ATOM 1671 O O . LEU A 1 219 ? 0.876 -2.776 19.670 1.00 80.31 219 LEU A O 1
ATOM 1675 N N . GLU A 1 220 ? 1.840 -1.599 18.023 1.00 69.12 220 GLU A N 1
ATOM 1676 C CA . GLU A 1 220 ? 2.604 -0.689 18.893 1.00 69.12 220 GLU A CA 1
ATOM 1677 C C . GLU A 1 220 ? 1.705 0.230 19.741 1.00 69.12 220 GLU A C 1
ATOM 1679 O O . GLU A 1 220 ? 2.038 0.589 20.868 1.00 69.12 220 GLU A O 1
ATOM 1684 N N . HIS A 1 221 ? 0.529 0.588 19.218 1.00 64.19 221 HIS A N 1
ATOM 1685 C CA . HIS A 1 221 ? -0.406 1.530 19.855 1.00 64.19 221 HIS A CA 1
ATOM 1686 C C . HIS A 1 221 ? -1.752 0.902 20.237 1.00 64.19 221 HIS A C 1
ATOM 1688 O O . HIS A 1 221 ? -2.673 1.594 20.666 1.00 64.19 221 HIS A O 1
ATOM 1694 N N . LEU A 1 222 ? -1.871 -0.414 20.081 1.00 59.62 222 LEU A N 1
ATOM 1695 C CA . LEU A 1 222 ? -3.010 -1.205 20.530 1.00 59.62 222 LEU A CA 1
ATOM 1696 C C . LEU A 1 222 ? -2.454 -2.297 21.436 1.00 59.62 222 LEU A C 1
ATOM 1698 O O . LEU A 1 222 ? -2.172 -3.395 20.948 1.00 59.62 222 LEU A O 1
ATOM 1702 N N . PRO A 1 223 ? -2.277 -2.019 22.743 1.00 49.75 223 PRO A N 1
ATOM 1703 C CA . PRO A 1 223 ? -2.051 -3.084 23.697 1.00 49.75 223 PRO A CA 1
ATOM 1704 C C . PRO A 1 223 ? -3.309 -3.950 23.669 1.00 49.75 223 PRO A C 1
ATOM 1706 O O . PRO A 1 223 ? -4.334 -3.626 24.268 1.00 49.75 223 PRO A O 1
ATOM 1709 N N . LEU A 1 224 ? -3.261 -5.037 22.901 1.00 51.41 224 LEU A N 1
ATOM 1710 C CA . LEU A 1 224 ? -4.219 -6.112 23.054 1.00 51.41 224 LEU A CA 1
ATOM 1711 C C . LEU A 1 224 ? -4.025 -6.581 24.489 1.00 51.41 224 LEU A C 1
ATOM 1713 O O . LEU A 1 224 ? -2.964 -7.110 24.821 1.00 51.41 224 LEU A O 1
ATOM 1717 N N . VAL A 1 225 ? -5.003 -6.275 25.343 1.00 43.06 225 VAL A N 1
ATOM 1718 C CA . VAL A 1 225 ? -4.968 -6.625 26.764 1.00 43.06 225 VAL A CA 1
ATOM 1719 C C . VAL A 1 225 ? -4.579 -8.109 26.840 1.00 43.06 225 VAL A C 1
ATOM 1721 O O . VAL A 1 225 ? -5.127 -8.897 26.052 1.00 43.06 225 VAL A O 1
ATOM 1724 N N . PRO A 1 226 ? -3.603 -8.494 27.694 1.00 44.25 226 PRO A N 1
ATOM 1725 C CA . PRO A 1 226 ? -3.258 -9.906 27.901 1.00 44.25 226 PRO A CA 1
ATOM 1726 C C . PRO A 1 226 ? -4.545 -10.689 28.125 1.00 44.25 226 PRO A C 1
ATOM 1728 O O . PRO A 1 226 ? -5.440 -10.073 28.683 1.00 44.25 226 PRO A O 1
ATOM 1731 N N . ASN A 1 227 ? -4.623 -11.954 27.670 1.00 44.31 227 ASN A N 1
ATOM 1732 C CA . ASN A 1 227 ? -5.767 -12.901 27.670 1.00 44.31 227 ASN A CA 1
ATOM 1733 C C . ASN A 1 227 ? -6.717 -12.828 28.894 1.00 44.31 227 ASN A C 1
ATOM 1735 O O . ASN A 1 227 ? -6.937 -13.802 29.606 1.00 44.31 227 ASN A O 1
ATOM 1739 N N . GLU A 1 228 ? -7.305 -11.674 29.145 1.00 51.72 228 GLU A N 1
ATOM 1740 C CA . GLU A 1 228 ? -8.358 -11.439 30.091 1.00 51.72 228 GLU A CA 1
ATOM 1741 C C . GLU A 1 228 ? -9.633 -11.706 29.321 1.00 51.72 228 GLU A C 1
ATOM 1743 O O . GLU A 1 228 ? -9.793 -11.312 28.157 1.00 51.72 228 GLU A O 1
ATOM 1748 N N . ASP A 1 229 ? -10.529 -12.421 29.981 1.00 60.00 229 ASP A N 1
ATOM 1749 C CA . ASP A 1 229 ? -11.840 -12.689 29.441 1.00 60.00 229 ASP A CA 1
ATOM 1750 C C . ASP A 1 229 ? -12.489 -11.359 29.028 1.00 60.00 229 ASP A C 1
ATOM 1752 O O . ASP A 1 229 ? -12.514 -10.376 29.776 1.00 60.00 229 ASP A O 1
ATOM 1756 N N . LEU A 1 230 ? -13.030 -11.338 27.813 1.00 63.38 230 LEU A N 1
ATOM 1757 C CA . LEU A 1 230 ? -13.859 -10.257 27.294 1.00 63.38 230 LEU A CA 1
ATOM 1758 C C . LEU A 1 230 ? -14.923 -9.801 28.297 1.00 63.38 230 LEU A C 1
ATOM 1760 O O . LEU A 1 230 ? -15.234 -8.610 28.365 1.00 63.38 230 LEU A O 1
ATOM 1764 N N . ALA A 1 231 ? -15.463 -10.731 29.086 1.00 69.12 231 ALA A N 1
ATOM 1765 C CA . ALA A 1 231 ? -16.399 -10.449 30.162 1.00 69.12 231 ALA A CA 1
ATOM 1766 C C . ALA A 1 231 ? -15.798 -9.540 31.247 1.00 69.12 231 ALA A C 1
ATOM 1768 O O . ALA A 1 231 ? -16.478 -8.630 31.723 1.00 69.12 231 ALA A O 1
ATOM 1769 N N . VAL A 1 232 ? -14.524 -9.723 31.607 1.00 70.06 232 VAL A N 1
ATOM 1770 C CA . VAL A 1 232 ? -13.820 -8.900 32.606 1.00 70.06 232 VAL A CA 1
ATOM 1771 C C . VAL A 1 232 ? -13.614 -7.482 32.083 1.00 70.06 232 VAL A C 1
ATOM 1773 O O . VAL A 1 232 ? -13.920 -6.520 32.791 1.00 70.06 232 VAL A O 1
ATOM 1776 N N . ILE A 1 233 ? -13.182 -7.336 30.826 1.00 68.88 233 ILE A N 1
ATOM 1777 C CA . ILE A 1 233 ? -13.007 -6.021 30.191 1.00 68.88 233 ILE A CA 1
ATOM 1778 C C . ILE A 1 233 ? -14.355 -5.296 30.101 1.00 68.88 233 ILE A C 1
ATOM 1780 O O . ILE A 1 233 ? -14.471 -4.158 30.556 1.00 68.88 233 ILE A O 1
ATOM 1784 N N . ARG A 1 234 ? -15.401 -5.965 29.596 1.00 72.00 234 ARG A N 1
ATOM 1785 C CA . ARG A 1 234 ? -16.756 -5.392 29.516 1.00 72.00 234 ARG A CA 1
ATOM 1786 C C . ARG A 1 234 ? -17.301 -5.000 30.885 1.00 72.00 234 ARG A C 1
ATOM 1788 O O . ARG A 1 234 ? -17.913 -3.944 31.006 1.00 72.00 234 ARG A O 1
ATOM 1795 N N . ARG A 1 235 ? -17.052 -5.801 31.925 1.00 76.25 235 ARG A N 1
ATOM 1796 C CA . ARG A 1 235 ? -17.465 -5.485 33.299 1.00 76.25 235 ARG A CA 1
ATOM 1797 C C . ARG A 1 235 ? -16.756 -4.240 33.834 1.00 76.25 235 ARG A C 1
ATOM 1799 O O . ARG A 1 235 ? -17.415 -3.387 34.420 1.00 76.25 235 ARG A O 1
ATOM 1806 N N . ARG A 1 236 ? -15.439 -4.111 33.625 1.00 74.44 236 ARG A N 1
ATOM 1807 C CA . ARG A 1 236 ? -14.672 -2.917 34.030 1.00 74.44 236 ARG A CA 1
ATOM 1808 C C . ARG A 1 236 ? -15.161 -1.661 33.306 1.00 74.44 236 ARG A C 1
ATOM 1810 O O . ARG A 1 236 ? -15.338 -0.630 33.942 1.00 74.44 236 ARG A O 1
ATOM 1817 N N . VAL A 1 237 ? -15.443 -1.761 32.008 1.00 71.56 237 VAL A N 1
ATOM 1818 C CA . VAL A 1 237 ? -16.029 -0.657 31.230 1.00 71.56 237 VAL A CA 1
ATOM 1819 C C . VAL A 1 237 ? -17.415 -0.298 31.752 1.00 71.56 237 VAL A C 1
ATOM 1821 O O . VAL A 1 237 ? -17.682 0.875 31.975 1.00 71.56 237 VAL A O 1
ATOM 1824 N N . GLY A 1 238 ? -18.266 -1.291 32.021 1.00 76.12 238 GLY A N 1
ATOM 1825 C CA . GLY A 1 238 ? -19.593 -1.065 32.592 1.00 76.12 238 GLY A CA 1
ATOM 1826 C C . GLY A 1 238 ? -19.545 -0.342 33.941 1.00 76.12 238 GLY A C 1
ATOM 1827 O O . GLY A 1 238 ? -20.359 0.539 34.184 1.00 76.12 238 GLY A O 1
ATOM 1828 N N . LEU A 1 239 ? -18.559 -0.648 34.791 1.00 76.88 239 LEU A N 1
ATOM 1829 C CA . LEU A 1 239 ? -18.320 0.074 36.048 1.00 76.88 239 LEU A CA 1
ATOM 1830 C C . LEU A 1 239 ? -17.890 1.530 35.814 1.00 76.88 239 LEU A C 1
ATOM 1832 O O . LEU A 1 239 ? -18.375 2.429 36.494 1.00 76.88 239 LEU A O 1
ATOM 1836 N N . VAL A 1 240 ? -17.006 1.774 34.841 1.00 73.44 240 VAL A N 1
ATOM 1837 C CA . VAL A 1 240 ? -16.601 3.135 34.453 1.00 73.44 240 VAL A CA 1
ATOM 1838 C C . VAL A 1 240 ? -17.789 3.916 33.891 1.00 73.44 240 VAL A C 1
ATOM 1840 O O . VAL A 1 240 ? -17.962 5.085 3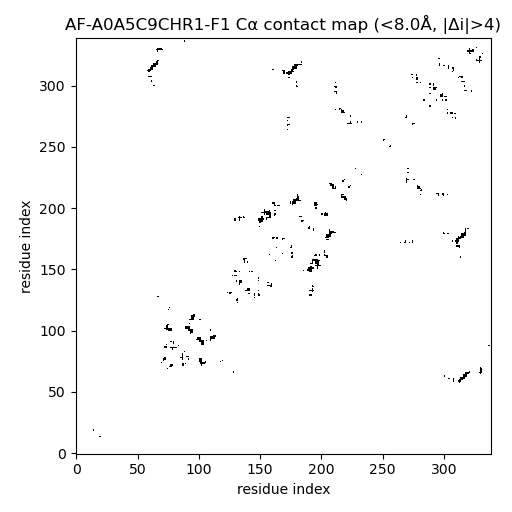4.223 1.00 73.44 240 VAL A O 1
ATOM 1843 N N . ASP A 1 241 ? -18.641 3.286 33.085 1.00 71.25 241 ASP A N 1
ATOM 1844 C CA . ASP A 1 241 ? -19.863 3.903 32.569 1.00 71.25 241 ASP A CA 1
ATOM 1845 C C . ASP A 1 241 ? -20.856 4.237 33.685 1.00 71.25 241 ASP A C 1
ATOM 1847 O O . ASP A 1 241 ? -21.402 5.337 33.682 1.00 71.25 241 ASP A O 1
ATOM 1851 N N . GLN A 1 242 ? -21.036 3.346 34.665 1.00 73.94 242 GLN A N 1
ATOM 1852 C CA . GLN A 1 242 ? -21.869 3.597 35.846 1.00 73.94 242 GLN A CA 1
ATOM 1853 C C . GLN A 1 242 ? -21.341 4.768 36.682 1.00 73.94 242 GLN A C 1
ATOM 1855 O O . GLN A 1 242 ? -22.117 5.630 37.086 1.00 73.94 242 GLN A O 1
ATOM 1860 N N . LEU A 1 243 ? -20.025 4.837 36.907 1.00 69.75 243 LEU A N 1
ATOM 1861 C CA . LEU A 1 243 ? -19.404 5.954 37.622 1.00 69.75 243 LEU A CA 1
ATOM 1862 C C . LEU A 1 243 ? -19.560 7.263 36.839 1.00 69.75 243 LEU A C 1
ATOM 1864 O O . LEU A 1 243 ? -19.881 8.302 37.405 1.00 69.75 243 LEU A O 1
ATOM 1868 N N . ASN A 1 244 ? -19.383 7.210 35.520 1.00 66.44 244 ASN A N 1
ATOM 1869 C CA . ASN A 1 244 ? -19.513 8.378 34.664 1.00 66.44 244 ASN A CA 1
ATOM 1870 C C . ASN A 1 244 ? -20.962 8.873 34.513 1.00 66.44 244 ASN A C 1
ATOM 1872 O O . ASN A 1 244 ? -21.155 10.068 34.308 1.00 66.44 244 ASN A O 1
ATOM 1876 N N . GLN A 1 245 ? -21.963 7.989 34.592 1.00 66.44 245 GLN A N 1
ATOM 1877 C CA . GLN A 1 245 ? -23.387 8.364 34.628 1.00 66.44 245 GLN A CA 1
ATOM 1878 C C . GLN A 1 245 ? -23.727 9.199 35.871 1.00 66.44 245 GLN A C 1
ATOM 1880 O O . GLN A 1 245 ? -24.652 9.998 35.856 1.00 66.44 245 GLN A O 1
ATOM 1885 N N . GLN A 1 246 ? -22.949 9.092 36.950 1.00 63.31 246 GLN A N 1
ATOM 1886 C CA . GLN A 1 246 ? -23.137 9.954 38.122 1.00 63.31 246 GLN A CA 1
ATOM 1887 C C . GLN A 1 246 ? -22.588 11.379 37.924 1.00 63.31 246 GLN A C 1
ATOM 1889 O O . GLN A 1 246 ? -22.813 12.243 38.767 1.00 63.31 246 GLN A O 1
ATOM 1894 N N . VAL A 1 247 ? -21.902 11.649 36.806 1.00 63.69 247 VAL A N 1
ATOM 1895 C CA . VAL A 1 247 ? -21.298 12.950 36.460 1.00 63.69 247 VAL A CA 1
ATOM 1896 C C . VAL A 1 247 ? -22.007 13.586 35.248 1.00 63.69 247 VAL A C 1
ATOM 1898 O O . VAL A 1 247 ? -21.425 14.373 34.499 1.00 63.69 247 VAL A O 1
ATOM 1901 N N . ASP A 1 248 ? -23.283 13.243 35.040 1.00 56.31 248 ASP A N 1
ATOM 1902 C CA . ASP A 1 248 ? -24.083 13.589 33.853 1.00 56.31 248 ASP A CA 1
ATOM 1903 C C . ASP A 1 248 ? -24.159 15.100 33.544 1.00 56.31 248 ASP A C 1
ATOM 1905 O O . ASP A 1 248 ? -24.313 15.480 32.385 1.00 56.31 248 ASP A O 1
ATOM 1909 N N . TYR A 1 249 ? -23.941 15.987 34.522 1.00 56.22 249 TYR A N 1
ATOM 1910 C CA . TYR A 1 249 ? -24.027 17.442 34.314 1.00 56.22 249 TYR A CA 1
ATOM 1911 C C . TYR A 1 249 ? -22.919 18.036 33.411 1.00 56.22 249 TYR A C 1
ATOM 1913 O O . TYR A 1 249 ? -23.041 19.170 32.952 1.00 56.22 249 TYR A O 1
ATOM 1921 N N . LEU A 1 250 ? -21.851 17.283 33.113 1.00 56.66 250 LEU A N 1
ATOM 1922 C CA . LEU A 1 250 ? -20.729 17.739 32.275 1.00 56.66 250 LEU A CA 1
ATOM 1923 C C . LEU A 1 250 ? -20.777 17.219 30.821 1.00 56.66 250 LEU A C 1
ATOM 1925 O O . LEU A 1 250 ? -19.848 17.480 30.052 1.00 56.66 250 LEU A O 1
ATOM 1929 N N . ARG A 1 251 ? -21.808 16.450 30.430 1.00 58.06 251 ARG A N 1
ATOM 1930 C CA . ARG A 1 251 ? -21.743 15.539 29.265 1.00 58.06 251 ARG A CA 1
ATOM 1931 C C . ARG A 1 251 ? -22.566 15.887 28.020 1.00 58.06 251 ARG A C 1
ATOM 1933 O O . ARG A 1 251 ? -22.359 15.228 27.005 1.00 58.06 251 ARG A O 1
ATOM 1940 N N . ASP A 1 252 ? -23.378 16.940 28.006 1.00 59.56 252 ASP A N 1
ATOM 1941 C CA . ASP A 1 252 ? -24.236 17.267 26.842 1.00 59.56 252 ASP A CA 1
ATOM 1942 C C . ASP A 1 252 ? -23.500 17.876 25.624 1.00 59.56 252 ASP A C 1
ATOM 1944 O O . ASP A 1 252 ? -24.108 18.293 24.637 1.00 59.56 252 ASP A O 1
ATOM 1948 N N . GLY A 1 253 ? -22.166 17.913 25.644 1.00 67.50 253 GLY A N 1
ATOM 1949 C CA . GLY A 1 253 ? -21.356 18.410 24.533 1.00 67.50 253 GLY A CA 1
ATOM 1950 C C . GLY A 1 253 ? -21.057 17.349 23.467 1.00 67.50 253 GLY A C 1
ATOM 1951 O O . GLY A 1 253 ? -20.718 16.206 23.774 1.00 67.50 253 GLY A O 1
ATOM 1952 N N . ALA A 1 254 ? -21.028 17.759 22.194 1.00 63.09 254 ALA A N 1
ATOM 1953 C CA . ALA A 1 254 ? -20.620 16.913 21.062 1.00 63.09 254 ALA A CA 1
ATOM 1954 C C . ALA A 1 254 ? -19.246 16.224 21.258 1.00 63.09 254 ALA A C 1
ATOM 1956 O O . ALA A 1 254 ? -19.012 15.127 20.745 1.00 63.09 254 ALA A O 1
ATOM 1957 N N . LEU A 1 255 ? -18.343 16.839 22.033 1.00 63.75 255 LEU A N 1
ATOM 1958 C CA . LEU A 1 255 ? -17.044 16.268 22.400 1.00 63.75 255 LEU A CA 1
ATOM 1959 C C . LEU A 1 255 ? -17.179 15.024 23.295 1.00 63.75 255 LEU A C 1
ATOM 1961 O O . LEU A 1 255 ? -16.501 14.026 23.054 1.00 63.75 255 LEU A O 1
ATOM 1965 N N . ALA A 1 256 ? -18.061 15.058 24.296 1.00 67.69 256 ALA A N 1
ATOM 1966 C CA . ALA A 1 256 ? -18.269 13.941 25.215 1.00 67.69 256 ALA A CA 1
ATOM 1967 C C . ALA A 1 256 ? -18.879 12.732 24.493 1.00 67.69 256 ALA A C 1
ATOM 1969 O O . ALA A 1 256 ? -18.413 11.603 24.666 1.00 67.69 256 ALA A O 1
ATOM 1970 N N . GLN A 1 257 ? -19.847 12.981 23.606 1.00 68.25 257 GLN A N 1
ATOM 1971 C CA . GLN A 1 257 ? -20.433 11.946 22.757 1.00 68.25 257 GLN A CA 1
ATOM 1972 C C . GLN A 1 257 ? -19.378 11.312 21.832 1.00 68.25 257 GLN A C 1
ATOM 1974 O O . GLN A 1 257 ? -19.268 10.088 21.763 1.00 68.25 257 GLN A O 1
ATOM 1979 N N . SER A 1 258 ? -18.529 12.128 21.192 1.00 65.50 258 SER A N 1
ATOM 1980 C CA . SER A 1 258 ? -17.433 11.626 20.353 1.00 65.50 258 SER A CA 1
ATOM 1981 C C . SER A 1 258 ? -16.412 10.796 21.139 1.00 65.50 258 SER A C 1
ATOM 1983 O O . SER A 1 258 ? -15.889 9.818 20.606 1.00 65.50 258 SER A O 1
ATOM 1985 N N . LEU A 1 259 ? -16.090 11.173 22.381 1.00 65.88 259 LEU A N 1
ATOM 1986 C CA . LEU A 1 259 ? -15.176 10.405 23.232 1.00 65.88 259 LEU A CA 1
ATOM 1987 C C . LEU A 1 259 ? -15.771 9.041 23.599 1.00 65.88 259 LEU A C 1
ATOM 1989 O O . LEU A 1 259 ? -15.071 8.033 23.504 1.00 65.88 259 LEU A O 1
ATOM 1993 N N . LYS A 1 260 ? -17.064 8.996 23.940 1.00 70.00 260 LYS A N 1
ATOM 1994 C CA . LYS A 1 260 ? -17.781 7.753 24.254 1.00 70.00 260 LYS A CA 1
ATOM 1995 C C . LYS A 1 260 ? -17.824 6.798 23.058 1.00 70.00 260 LYS A C 1
ATOM 1997 O O . LYS A 1 260 ? -17.517 5.616 23.200 1.00 70.00 260 LYS A O 1
ATOM 2002 N N . GLU A 1 261 ? -18.146 7.309 21.870 1.00 71.19 261 GLU A N 1
ATOM 2003 C CA . GLU A 1 261 ? -18.139 6.522 20.629 1.00 71.19 261 GLU A CA 1
ATOM 2004 C C . GLU A 1 261 ? -16.750 5.941 20.329 1.00 71.19 261 GLU A C 1
ATOM 2006 O O . GLU A 1 261 ? -16.623 4.760 19.997 1.00 71.19 261 GLU A O 1
ATOM 2011 N N . ASN A 1 262 ? -15.697 6.748 20.495 1.00 69.12 262 ASN A N 1
ATOM 2012 C CA . ASN A 1 262 ? -14.320 6.304 20.288 1.00 69.12 262 ASN A CA 1
ATOM 2013 C C . ASN A 1 262 ? -13.900 5.233 21.309 1.00 69.12 262 ASN A C 1
ATOM 2015 O O . ASN A 1 262 ? -13.251 4.259 20.928 1.00 69.12 262 ASN A O 1
ATOM 2019 N N . GLN A 1 263 ? -14.297 5.372 22.580 1.00 68.50 263 GLN A N 1
ATOM 2020 C CA . GLN A 1 263 ? -14.023 4.380 23.626 1.00 68.50 263 GLN A CA 1
ATOM 2021 C C . GLN A 1 263 ? -14.726 3.048 23.349 1.00 68.50 263 GLN A C 1
ATOM 2023 O O . GLN A 1 263 ? -14.067 2.009 23.349 1.00 68.50 263 GLN A O 1
ATOM 2028 N N . SER A 1 264 ? -16.028 3.069 23.041 1.00 71.62 264 SER A N 1
ATOM 2029 C CA . SER A 1 264 ? -16.781 1.854 22.695 1.00 71.62 264 SER A CA 1
ATOM 2030 C C . SER A 1 264 ? -16.134 1.114 21.525 1.00 71.62 264 SER A C 1
ATOM 2032 O O . SER A 1 264 ? -15.928 -0.095 21.582 1.00 71.62 264 SER A O 1
ATOM 2034 N N . LYS A 1 265 ? -15.740 1.850 20.481 1.00 71.25 265 LYS A N 1
ATOM 2035 C CA . LYS A 1 265 ? -15.108 1.259 19.301 1.00 71.25 265 LYS A CA 1
ATOM 2036 C C . LYS A 1 265 ? -13.721 0.687 19.596 1.00 71.25 265 LYS A C 1
ATOM 2038 O O . LYS A 1 265 ? -13.385 -0.378 19.084 1.00 71.25 265 LYS A O 1
ATOM 2043 N N . ALA A 1 266 ? -12.918 1.357 20.424 1.00 69.25 266 ALA A N 1
ATOM 2044 C CA . ALA A 1 266 ? -11.620 0.834 20.849 1.00 69.25 266 ALA A CA 1
ATOM 2045 C C . ALA A 1 266 ? -11.768 -0.492 21.614 1.00 69.25 266 ALA A C 1
ATOM 2047 O O . ALA A 1 266 ? -10.997 -1.422 21.387 1.00 69.25 266 ALA A O 1
ATOM 2048 N N . LEU A 1 267 ? -12.790 -0.610 22.464 1.00 71.12 267 LEU A N 1
ATOM 2049 C CA . LEU A 1 267 ? -13.084 -1.841 23.198 1.00 71.12 267 LEU A CA 1
ATOM 2050 C C . LEU A 1 267 ? -13.545 -2.972 22.282 1.00 71.12 267 LEU A C 1
ATOM 2052 O O . LEU A 1 267 ? -13.101 -4.106 22.457 1.00 71.12 267 LEU A O 1
ATOM 2056 N N . ASP A 1 268 ? -14.369 -2.669 21.280 1.00 75.12 268 ASP A N 1
ATOM 2057 C CA . ASP A 1 268 ? -14.770 -3.653 20.273 1.00 75.12 268 ASP A CA 1
ATOM 2058 C C . ASP A 1 268 ? -13.564 -4.171 19.480 1.00 75.12 268 ASP A C 1
ATOM 2060 O O . ASP A 1 268 ? -13.480 -5.364 19.193 1.00 75.12 268 ASP A O 1
ATOM 2064 N N . VAL A 1 269 ? -12.600 -3.302 19.154 1.00 74.75 269 VAL A N 1
ATOM 2065 C CA . VAL A 1 269 ? -11.350 -3.702 18.488 1.00 74.75 269 VAL A CA 1
ATOM 2066 C C . VAL A 1 269 ? -10.510 -4.595 19.397 1.00 74.75 269 VAL A C 1
ATOM 2068 O O . VAL A 1 269 ? -10.148 -5.701 19.006 1.00 74.75 269 VAL A O 1
ATOM 2071 N N . VAL A 1 270 ? -10.190 -4.117 20.601 1.00 71.44 270 VAL A N 1
ATOM 2072 C CA . VAL A 1 270 ? -9.306 -4.810 21.553 1.00 71.44 270 VAL A CA 1
ATOM 2073 C C . VAL A 1 270 ? -9.897 -6.150 21.982 1.00 71.44 270 VAL A C 1
ATOM 2075 O O . VAL A 1 270 ? -9.173 -7.128 22.166 1.00 71.44 270 VAL A O 1
ATOM 2078 N N . GLY A 1 271 ? -11.218 -6.196 22.121 1.00 71.69 271 GLY A N 1
ATOM 2079 C CA . GLY A 1 271 ? -11.942 -7.394 22.489 1.00 71.69 271 GLY A CA 1
ATOM 2080 C C . GLY A 1 271 ? -12.196 -8.366 21.337 1.00 71.69 271 GLY A C 1
ATOM 2081 O O . GLY A 1 271 ? -12.486 -9.535 21.573 1.00 71.69 271 GLY A O 1
ATOM 2082 N N . SER A 1 272 ? -12.087 -7.930 20.085 1.00 79.06 272 SER A N 1
ATOM 2083 C CA . SER A 1 272 ? -12.405 -8.783 18.944 1.00 79.06 272 SER A CA 1
ATOM 2084 C C . SER A 1 272 ? -11.355 -9.876 18.745 1.00 79.06 272 SER A C 1
ATOM 2086 O O . SER A 1 272 ? -10.199 -9.618 18.401 1.00 79.06 272 SER A O 1
ATOM 2088 N N . GLU A 1 273 ? -11.790 -11.132 18.859 1.00 81.00 273 GLU A N 1
ATOM 2089 C CA . GLU A 1 273 ? -10.975 -12.294 18.500 1.00 81.00 273 GLU A CA 1
ATOM 2090 C C . GLU A 1 273 ? -10.505 -12.219 17.039 1.00 81.00 273 GLU A C 1
ATOM 2092 O O . GLU A 1 273 ? -9.362 -12.557 16.735 1.00 81.00 273 GLU A O 1
ATOM 2097 N N . ALA A 1 274 ? -11.347 -11.698 16.138 1.00 81.50 274 ALA A N 1
ATOM 2098 C CA . ALA A 1 274 ? -10.992 -11.522 14.734 1.00 81.50 274 ALA A CA 1
ATOM 2099 C C . ALA A 1 274 ? -9.821 -10.541 14.553 1.00 81.50 274 ALA A C 1
ATOM 2101 O O . ALA A 1 274 ? -8.936 -10.809 13.743 1.00 81.50 274 ALA A O 1
ATOM 2102 N N . VAL A 1 275 ? -9.779 -9.447 15.328 1.00 81.88 275 VAL A N 1
ATOM 2103 C CA . VAL A 1 275 ? -8.654 -8.492 15.321 1.00 81.88 275 VAL A CA 1
ATOM 2104 C C . VAL A 1 275 ? -7.395 -9.171 15.855 1.00 81.88 275 VAL A C 1
ATOM 2106 O O . VAL A 1 275 ? -6.358 -9.142 15.193 1.00 81.88 275 VAL A O 1
ATOM 2109 N N . ARG A 1 276 ? -7.489 -9.827 17.021 1.00 82.50 276 ARG A N 1
ATOM 2110 C CA . ARG A 1 276 ? -6.357 -10.515 17.664 1.00 82.50 276 ARG A CA 1
ATOM 2111 C C . ARG A 1 276 ? -5.746 -11.562 16.735 1.00 82.50 276 ARG A C 1
ATOM 2113 O O . ARG A 1 276 ? -4.541 -11.556 16.499 1.00 82.50 276 ARG A O 1
ATOM 2120 N N . ARG A 1 277 ? -6.585 -12.411 16.139 1.00 87.00 277 ARG A N 1
ATOM 2121 C CA . ARG A 1 277 ? -6.156 -13.435 15.185 1.00 87.00 277 ARG A CA 1
ATOM 2122 C C . ARG A 1 277 ? -5.554 -12.816 13.925 1.00 87.00 277 ARG A C 1
ATOM 2124 O O . ARG A 1 277 ? -4.623 -13.387 13.368 1.00 87.00 277 ARG A O 1
ATOM 2131 N N . ALA A 1 278 ? -6.052 -11.672 13.453 1.00 89.56 278 ALA A N 1
ATOM 2132 C CA . ALA A 1 278 ? -5.517 -11.024 12.255 1.00 89.56 278 ALA A CA 1
ATOM 2133 C C . ALA A 1 278 ? -4.062 -10.575 12.429 1.00 89.56 278 ALA A C 1
ATOM 2135 O O . ALA A 1 278 ? -3.269 -10.759 11.506 1.00 89.56 278 ALA A O 1
ATOM 2136 N N . VAL A 1 279 ? -3.726 -10.020 13.597 1.00 88.88 279 VAL A N 1
ATOM 2137 C CA . VAL A 1 279 ? -2.392 -9.464 13.879 1.00 88.88 279 VAL A CA 1
ATOM 2138 C C . VAL A 1 279 ? -1.402 -10.484 14.424 1.00 88.88 279 VAL A C 1
ATOM 2140 O O . VAL A 1 279 ? -0.199 -10.252 14.358 1.00 88.88 279 VAL A O 1
ATOM 2143 N N . ASP A 1 280 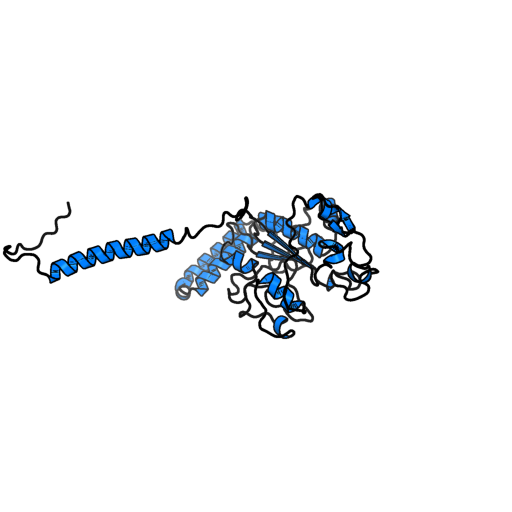? -1.886 -11.618 14.926 1.00 88.75 280 ASP A N 1
ATOM 2144 C CA . ASP A 1 280 ? -1.028 -12.722 15.328 1.00 88.75 280 ASP A CA 1
ATOM 2145 C C . ASP A 1 280 ? -0.485 -13.460 14.093 1.00 88.75 280 ASP A C 1
ATOM 2147 O O . ASP A 1 280 ? -1.204 -14.186 13.395 1.00 88.75 280 ASP A O 1
ATOM 2151 N N . LEU A 1 281 ? 0.797 -13.236 13.801 1.00 90.19 281 LEU A N 1
ATOM 2152 C CA . LEU A 1 281 ? 1.518 -13.909 12.722 1.00 90.19 281 LEU A CA 1
ATOM 2153 C C . LEU A 1 281 ? 2.192 -15.212 13.170 1.00 90.19 281 LEU A C 1
ATOM 2155 O O . LEU A 1 281 ? 2.619 -15.981 12.309 1.00 90.19 281 LEU A O 1
ATOM 2159 N N . SER A 1 282 ? 2.250 -15.498 14.477 1.00 88.06 282 SER A N 1
ATOM 2160 C CA . SER A 1 282 ? 2.822 -16.751 14.995 1.00 88.06 282 SER A CA 1
ATOM 2161 C C . SER A 1 282 ? 1.981 -17.973 14.613 1.00 88.06 282 SER A C 1
ATOM 2163 O O . SER A 1 282 ? 2.506 -19.068 14.442 1.00 88.06 282 SER A O 1
ATOM 2165 N N . ILE A 1 283 ? 0.681 -17.768 14.382 1.00 90.25 283 ILE A N 1
ATOM 2166 C CA . ILE A 1 283 ? -0.260 -18.806 13.940 1.00 90.25 283 ILE A CA 1
ATOM 2167 C C . ILE A 1 283 ? -0.256 -19.044 12.422 1.00 90.25 283 ILE A C 1
ATOM 2169 O O . ILE A 1 283 ? -1.084 -19.804 11.919 1.00 90.25 283 ILE A O 1
ATOM 2173 N N . VAL A 1 284 ? 0.599 -18.351 11.663 1.00 93.00 284 VAL A N 1
ATOM 2174 C CA . VAL A 1 284 ? 0.752 -18.577 10.219 1.00 93.00 284 VAL A CA 1
ATOM 2175 C C . VAL A 1 284 ? 1.836 -19.614 9.991 1.00 93.00 284 VAL A C 1
ATOM 2177 O O . VAL A 1 284 ? 2.920 -19.517 10.558 1.00 93.00 284 VAL A O 1
ATOM 2180 N N . ASP A 1 285 ? 1.555 -20.583 9.122 1.00 94.44 285 ASP A N 1
ATOM 2181 C CA . ASP A 1 285 ? 2.527 -21.601 8.749 1.00 94.44 285 ASP A CA 1
ATOM 2182 C C . ASP A 1 285 ? 3.795 -20.976 8.139 1.00 94.44 285 ASP A C 1
ATOM 2184 O O . ASP A 1 285 ? 3.741 -19.981 7.404 1.00 94.44 285 ASP A O 1
ATOM 2188 N N . ALA A 1 286 ? 4.947 -21.581 8.439 1.00 94.62 286 ALA A N 1
ATOM 2189 C CA . ALA A 1 286 ? 6.247 -21.068 8.016 1.00 94.62 286 ALA A CA 1
ATOM 2190 C C . ALA A 1 286 ? 6.347 -20.936 6.489 1.00 94.62 286 ALA A C 1
ATOM 2192 O O . ALA A 1 286 ? 6.802 -19.908 5.996 1.00 94.62 286 ALA A O 1
ATOM 2193 N N . ALA A 1 287 ? 5.836 -21.911 5.730 1.00 97.00 287 ALA A N 1
ATOM 2194 C CA . ALA A 1 287 ? 5.883 -21.893 4.267 1.00 97.00 287 ALA A CA 1
ATOM 2195 C C . ALA A 1 287 ? 5.151 -20.677 3.671 1.00 97.00 287 ALA A C 1
ATOM 2197 O O . ALA A 1 287 ? 5.634 -20.046 2.728 1.00 97.00 287 ALA A O 1
ATOM 2198 N N . THR A 1 288 ? 4.005 -20.290 4.237 1.00 96.44 288 THR A N 1
ATOM 2199 C CA . THR A 1 288 ? 3.310 -19.063 3.847 1.00 96.44 288 THR A CA 1
ATOM 2200 C C . THR A 1 288 ? 4.137 -17.829 4.179 1.00 96.44 288 THR A C 1
ATOM 2202 O O . THR A 1 288 ? 4.206 -16.934 3.337 1.00 96.44 288 THR A O 1
ATOM 2205 N N . ARG A 1 289 ? 4.768 -17.762 5.359 1.00 94.88 289 ARG A N 1
ATOM 2206 C CA . ARG A 1 289 ? 5.628 -16.623 5.718 1.00 94.88 289 ARG A CA 1
ATOM 2207 C C . ARG A 1 289 ? 6.816 -16.504 4.762 1.00 94.88 289 ARG A C 1
ATOM 2209 O O . ARG A 1 289 ? 7.063 -15.402 4.280 1.00 94.88 289 ARG A O 1
ATOM 2216 N N . GLU A 1 290 ? 7.465 -17.614 4.420 1.00 95.62 290 GLU A N 1
ATOM 2217 C CA . GLU A 1 290 ? 8.575 -17.648 3.460 1.00 95.62 290 GLU A CA 1
ATOM 2218 C C . GLU A 1 290 ? 8.150 -17.218 2.054 1.00 95.62 290 GLU A C 1
ATOM 2220 O O . GLU A 1 290 ? 8.845 -16.435 1.415 1.00 95.62 290 GLU A O 1
ATOM 2225 N N . ARG A 1 291 ? 6.967 -17.632 1.583 1.00 95.44 291 ARG A N 1
ATOM 2226 C CA . ARG A 1 291 ? 6.456 -17.227 0.260 1.00 95.44 291 ARG A CA 1
ATOM 2227 C C . ARG A 1 291 ? 6.262 -15.715 0.122 1.00 95.44 291 ARG A C 1
ATOM 2229 O O . ARG A 1 291 ? 6.411 -15.187 -0.974 1.00 95.44 291 ARG A O 1
ATOM 2236 N N . TYR A 1 292 ? 5.894 -15.025 1.202 1.00 94.81 292 TYR A N 1
ATOM 2237 C CA . TYR A 1 292 ? 5.836 -13.558 1.216 1.00 94.81 292 TYR A CA 1
ATOM 2238 C C . TYR A 1 292 ? 7.223 -12.915 1.385 1.00 94.81 292 TYR A C 1
ATOM 2240 O O . TYR A 1 292 ? 7.365 -11.719 1.142 1.00 94.81 292 TYR A O 1
ATOM 2248 N N . GLY A 1 293 ? 8.231 -13.696 1.780 1.00 93.56 293 GLY A N 1
ATOM 2249 C CA . GLY A 1 293 ? 9.574 -13.258 2.137 1.00 93.56 293 GLY A CA 1
ATOM 2250 C C . GLY A 1 293 ? 9.668 -12.830 3.601 1.00 93.56 293 GLY A C 1
ATOM 2251 O O . GLY A 1 293 ? 8.834 -12.062 4.093 1.00 93.56 293 GLY A O 1
ATOM 2252 N N . ARG A 1 294 ? 10.712 -13.287 4.306 1.00 92.31 294 ARG A N 1
ATOM 2253 C CA . ARG A 1 294 ? 11.034 -12.884 5.692 1.00 92.31 294 ARG A CA 1
ATOM 2254 C C . ARG A 1 294 ? 11.692 -11.504 5.750 1.00 92.31 294 ARG A C 1
ATOM 2256 O O . ARG A 1 294 ? 12.800 -11.330 6.247 1.00 92.31 294 ARG A O 1
ATOM 2263 N N . THR A 1 295 ? 10.987 -10.516 5.213 1.00 91.44 295 THR A N 1
ATOM 2264 C CA . THR A 1 295 ? 11.375 -9.103 5.183 1.00 91.44 295 THR A CA 1
ATOM 2265 C C . THR A 1 295 ? 10.275 -8.251 5.806 1.00 91.44 295 THR A C 1
ATOM 2267 O O . THR A 1 295 ? 9.119 -8.678 5.886 1.00 91.44 295 THR A O 1
ATOM 2270 N N . LEU A 1 296 ? 10.610 -7.024 6.222 1.00 90.62 296 LEU A N 1
ATOM 2271 C CA . LEU A 1 296 ? 9.622 -6.094 6.776 1.00 90.62 296 LEU A CA 1
ATOM 2272 C C . LEU A 1 296 ? 8.457 -5.881 5.799 1.00 90.62 296 LEU A C 1
ATOM 2274 O O . LEU A 1 296 ? 7.295 -6.013 6.184 1.00 90.62 296 LEU A O 1
ATOM 2278 N N . PHE A 1 297 ? 8.756 -5.628 4.522 1.00 92.50 297 PHE A N 1
ATOM 2279 C CA . PHE A 1 297 ? 7.732 -5.435 3.501 1.00 92.50 297 PHE A CA 1
ATOM 2280 C C . PHE A 1 297 ? 6.920 -6.708 3.236 1.00 92.50 297 PHE A C 1
ATOM 2282 O O . PHE A 1 297 ? 5.692 -6.662 3.279 1.00 92.50 297 PHE A O 1
ATOM 2289 N N . GLY A 1 298 ? 7.576 -7.854 3.030 1.00 94.44 298 GLY A N 1
ATOM 2290 C CA . GLY A 1 298 ? 6.901 -9.125 2.754 1.00 94.44 298 GLY A CA 1
ATOM 2291 C C . GLY A 1 298 ? 5.891 -9.496 3.840 1.00 94.44 298 GLY A C 1
ATOM 2292 O O . GLY A 1 298 ? 4.714 -9.757 3.569 1.00 94.44 298 GLY A O 1
ATOM 2293 N N . GLN A 1 299 ? 6.317 -9.405 5.100 1.00 95.25 299 GLN A N 1
ATOM 2294 C CA . GLN A 1 299 ? 5.451 -9.686 6.243 1.00 95.25 299 GLN A CA 1
ATOM 2295 C C . GLN A 1 299 ? 4.404 -8.588 6.477 1.00 95.25 299 GLN A C 1
ATOM 2297 O O . GLN A 1 299 ? 3.304 -8.889 6.939 1.00 95.25 299 GLN A O 1
ATOM 2302 N N . SER A 1 300 ? 4.674 -7.338 6.083 1.00 95.56 300 SER A N 1
ATOM 2303 C CA . SER A 1 300 ? 3.669 -6.264 6.076 1.00 95.56 300 SER A CA 1
ATOM 2304 C C . SER A 1 300 ? 2.537 -6.540 5.087 1.00 95.56 300 SER A C 1
ATOM 2306 O O . SER A 1 300 ? 1.373 -6.310 5.413 1.00 95.56 300 SER A O 1
ATOM 2308 N N . VAL A 1 301 ? 2.843 -7.084 3.904 1.00 97.12 301 VAL A N 1
ATOM 2309 C CA . VAL A 1 301 ? 1.821 -7.488 2.923 1.00 97.12 301 VAL A CA 1
ATOM 2310 C C . VAL A 1 301 ? 1.019 -8.690 3.433 1.00 97.12 301 VAL A C 1
ATOM 2312 O O . VAL A 1 301 ? -0.209 -8.714 3.295 1.00 97.12 301 VAL A O 1
ATOM 2315 N N . LEU A 1 302 ? 1.673 -9.665 4.077 1.00 97.19 302 LEU A N 1
ATOM 2316 C CA . LEU A 1 302 ? 0.989 -10.788 4.729 1.00 97.19 302 LEU A CA 1
ATOM 2317 C C . LEU A 1 302 ? 0.029 -10.303 5.827 1.00 97.19 302 LEU A C 1
ATOM 2319 O O . LEU A 1 302 ? -1.141 -10.696 5.838 1.00 97.19 302 LEU A O 1
ATOM 2323 N N . LEU A 1 303 ? 0.497 -9.421 6.713 1.00 96.56 303 LEU A N 1
ATOM 2324 C CA . LEU A 1 303 ? -0.333 -8.791 7.737 1.00 96.56 303 LEU A CA 1
ATOM 2325 C C . LEU A 1 303 ? -1.501 -8.031 7.099 1.00 96.56 303 LEU A C 1
ATOM 2327 O O . LEU A 1 303 ? -2.650 -8.216 7.496 1.00 96.56 303 LEU A O 1
ATOM 2331 N N . GLY A 1 304 ? -1.237 -7.246 6.053 1.00 96.81 304 GLY A N 1
ATOM 2332 C CA . GLY A 1 304 ? -2.264 -6.507 5.327 1.00 96.81 304 GLY A CA 1
ATOM 2333 C C . GLY A 1 304 ? -3.361 -7.404 4.759 1.00 96.81 304 GLY A C 1
ATOM 2334 O O . GLY A 1 304 ? -4.546 -7.120 4.942 1.00 96.81 304 GLY A O 1
ATOM 2335 N N . ARG A 1 305 ? -3.003 -8.548 4.165 1.00 96.81 305 ARG A N 1
ATOM 2336 C CA . ARG A 1 305 ? -3.983 -9.554 3.725 1.00 96.81 305 ARG A CA 1
ATOM 2337 C C . ARG A 1 305 ? -4.871 -10.026 4.880 1.00 96.81 305 ARG A C 1
ATOM 2339 O O . ARG A 1 305 ? -6.085 -10.132 4.698 1.00 96.81 305 ARG A O 1
ATOM 2346 N N . ARG A 1 306 ? -4.295 -10.317 6.049 1.00 95.69 306 ARG A N 1
ATOM 2347 C CA . ARG A 1 306 ? -5.050 -10.794 7.221 1.00 95.69 306 ARG A CA 1
ATOM 2348 C C . ARG A 1 306 ? -5.980 -9.718 7.779 1.00 95.69 306 ARG A C 1
ATOM 2350 O O . ARG A 1 306 ? -7.139 -10.007 8.063 1.00 95.69 306 ARG A O 1
ATOM 2357 N N . LEU A 1 307 ? -5.517 -8.470 7.850 1.00 94.81 307 LEU A N 1
ATOM 2358 C CA . LEU A 1 307 ? -6.332 -7.321 8.259 1.00 94.81 307 LEU A CA 1
ATOM 2359 C C . LEU A 1 307 ? -7.537 -7.121 7.326 1.00 94.81 307 LEU A C 1
ATOM 2361 O O . LEU A 1 307 ? -8.667 -6.942 7.785 1.00 94.81 307 LEU A O 1
ATOM 2365 N N . LEU A 1 308 ? -7.329 -7.239 6.010 1.00 95.44 308 LEU A N 1
ATOM 2366 C CA . LEU A 1 308 ? -8.421 -7.194 5.033 1.00 95.44 308 LEU A CA 1
ATOM 2367 C C . LEU A 1 308 ? -9.428 -8.331 5.242 1.00 95.44 308 LEU A C 1
ATOM 2369 O O . LEU A 1 308 ? -10.641 -8.113 5.168 1.00 95.44 308 LEU A O 1
ATOM 2373 N N . GLN A 1 309 ? -8.954 -9.548 5.522 1.00 93.19 309 GLN A N 1
ATOM 2374 C CA . GLN A 1 309 ? -9.823 -10.692 5.816 1.00 93.19 309 GLN A CA 1
ATOM 2375 C C . GLN A 1 309 ? -10.660 -10.468 7.082 1.00 93.19 309 GLN A C 1
ATOM 2377 O O . GLN A 1 309 ? -11.847 -10.797 7.070 1.00 93.19 309 GLN A O 1
ATOM 2382 N N . ALA A 1 310 ? -10.084 -9.840 8.109 1.00 91.62 310 ALA A N 1
ATOM 2383 C CA . ALA A 1 310 ? -10.760 -9.519 9.365 1.00 91.62 310 ALA A CA 1
ATOM 2384 C C . ALA A 1 310 ? -11.784 -8.377 9.259 1.00 91.62 310 ALA A C 1
ATOM 2386 O O . ALA A 1 310 ? -12.618 -8.223 10.148 1.00 91.62 310 ALA A O 1
ATOM 2387 N N . GLY A 1 311 ? -11.767 -7.593 8.174 1.00 92.00 311 GLY A N 1
ATOM 2388 C CA . GLY A 1 311 ? -12.804 -6.596 7.887 1.00 92.00 311 GLY A CA 1
ATOM 2389 C C . GLY A 1 311 ? -12.304 -5.192 7.560 1.00 92.00 311 GLY A C 1
ATOM 2390 O O . GLY A 1 311 ? -13.130 -4.336 7.242 1.00 92.00 311 GLY A O 1
ATOM 2391 N N . THR A 1 312 ? -10.992 -4.943 7.584 1.00 94.00 312 THR A N 1
ATOM 2392 C CA . THR A 1 312 ? -10.431 -3.700 7.037 1.00 94.00 312 THR A CA 1
ATOM 2393 C C . THR A 1 312 ? -10.752 -3.600 5.546 1.00 94.00 312 THR A C 1
ATOM 2395 O O . THR A 1 312 ? -10.776 -4.603 4.828 1.00 94.00 312 THR A O 1
ATOM 2398 N N . ARG A 1 313 ? -11.028 -2.387 5.063 1.00 94.81 313 ARG A N 1
ATOM 2399 C CA . ARG A 1 313 ? -11.430 -2.153 3.671 1.00 94.81 313 ARG A CA 1
ATOM 2400 C C . ARG A 1 313 ? -10.271 -1.738 2.782 1.00 94.81 313 ARG A C 1
ATOM 2402 O O . ARG A 1 313 ? -10.225 -2.167 1.632 1.00 94.81 313 ARG A O 1
ATOM 2409 N N . LEU A 1 314 ? -9.350 -0.935 3.305 1.00 97.00 314 LEU A N 1
ATOM 2410 C CA . LEU A 1 314 ? -8.117 -0.562 2.626 1.00 97.00 314 LEU A CA 1
ATOM 2411 C C . LEU A 1 314 ? -6.932 -0.786 3.559 1.00 97.00 314 LEU A C 1
ATOM 2413 O O . LEU A 1 314 ? -6.921 -0.282 4.681 1.00 97.00 314 LEU A O 1
ATOM 2417 N N . VAL A 1 315 ? -5.927 -1.502 3.071 1.00 97.56 315 VAL A N 1
ATOM 2418 C CA . VAL A 1 315 ? -4.612 -1.551 3.708 1.00 97.56 315 VAL A CA 1
ATOM 2419 C C . VAL A 1 315 ? -3.588 -0.972 2.752 1.00 97.56 315 VAL A C 1
ATOM 2421 O O . VAL A 1 315 ? -3.565 -1.351 1.587 1.00 97.56 315 VAL A O 1
ATOM 2424 N N . GLN A 1 316 ? -2.731 -0.085 3.237 1.00 97.25 316 GLN A N 1
ATOM 2425 C CA . GLN A 1 316 ? -1.558 0.370 2.505 1.00 97.25 316 GLN A CA 1
ATOM 2426 C C . GLN A 1 316 ? -0.299 -0.215 3.136 1.00 97.25 316 GLN A C 1
ATOM 2428 O O . GLN A 1 316 ? -0.068 -0.045 4.329 1.00 97.25 316 GLN A O 1
ATOM 2433 N N . CYS A 1 317 ? 0.519 -0.883 2.330 1.00 95.69 317 CYS A N 1
ATOM 2434 C CA . CYS A 1 317 ? 1.810 -1.422 2.731 1.00 95.69 317 CYS A CA 1
ATOM 2435 C C . CYS A 1 317 ? 2.913 -0.570 2.108 1.00 95.69 317 CYS A C 1
ATOM 2437 O O . CYS A 1 317 ? 2.998 -0.471 0.884 1.00 95.69 317 CYS A O 1
ATOM 2439 N N . ASN A 1 318 ? 3.746 0.035 2.950 1.00 90.88 318 ASN A N 1
ATOM 2440 C CA . ASN A 1 318 ? 4.803 0.940 2.515 1.00 90.88 318 ASN A CA 1
ATOM 2441 C C . ASN A 1 318 ? 6.158 0.224 2.465 1.00 90.88 318 ASN A C 1
ATOM 2443 O O . ASN A 1 318 ? 6.672 -0.219 3.496 1.00 90.88 318 ASN A O 1
ATOM 2447 N N . TRP A 1 319 ? 6.775 0.184 1.284 1.00 88.25 319 TRP A N 1
ATOM 2448 C CA . TRP A 1 319 ? 8.196 -0.117 1.138 1.00 88.25 319 TRP A CA 1
ATOM 2449 C C . TRP A 1 319 ? 8.982 1.186 1.256 1.00 88.25 319 TRP A C 1
ATOM 2451 O O . TRP A 1 319 ? 8.934 2.034 0.367 1.00 88.25 319 TRP A O 1
ATOM 2461 N N . GLN A 1 320 ? 9.709 1.359 2.355 1.00 79.06 320 GLN A N 1
ATOM 2462 C CA . GLN A 1 320 ? 10.555 2.530 2.587 1.00 79.06 320 GLN A CA 1
ATOM 2463 C C . GLN A 1 320 ? 11.972 2.301 2.057 1.00 79.06 320 GLN A C 1
ATOM 2465 O O . GLN A 1 320 ? 12.452 1.171 2.039 1.00 79.06 320 GLN A O 1
ATOM 2470 N N . ARG A 1 321 ? 12.684 3.375 1.696 1.00 73.12 321 ARG A N 1
ATOM 2471 C CA . ARG A 1 321 ? 14.066 3.280 1.193 1.00 73.12 321 ARG A CA 1
ATOM 2472 C C . ARG A 1 321 ? 15.017 2.560 2.161 1.00 73.12 321 ARG A C 1
ATOM 2474 O O . ARG A 1 321 ? 15.885 1.806 1.744 1.00 73.12 321 ARG A O 1
ATOM 2481 N N . THR A 1 322 ? 14.803 2.733 3.461 1.00 70.31 322 THR A N 1
ATOM 2482 C CA . THR A 1 322 ? 15.559 2.065 4.533 1.00 70.31 322 THR A CA 1
ATOM 2483 C C . THR A 1 322 ? 15.368 0.547 4.580 1.00 70.31 322 THR A C 1
ATOM 2485 O O . THR A 1 322 ? 16.149 -0.135 5.230 1.00 70.31 322 THR A O 1
ATOM 2488 N N . GLN A 1 323 ? 14.353 0.007 3.899 1.00 73.12 323 GLN A N 1
ATOM 2489 C CA . GLN A 1 323 ? 14.081 -1.434 3.824 1.00 73.12 323 GLN A CA 1
ATOM 2490 C C . GLN A 1 323 ? 14.828 -2.120 2.671 1.00 73.12 323 GLN A C 1
ATOM 2492 O O . GLN A 1 323 ? 14.672 -3.321 2.461 1.00 73.12 323 GLN A O 1
ATOM 2497 N N . GLY A 1 324 ? 15.591 -1.352 1.893 1.00 69.56 324 GLY A N 1
ATOM 2498 C CA . GLY A 1 324 ? 16.476 -1.861 0.859 1.00 69.56 324 GLY A CA 1
ATOM 2499 C C . GLY A 1 324 ? 17.738 -2.527 1.414 1.00 69.56 324 GLY A C 1
ATOM 2500 O O . GLY A 1 324 ? 18.163 -2.244 2.534 1.00 69.56 324 GLY A O 1
ATOM 2501 N N . LYS A 1 325 ? 18.378 -3.390 0.622 1.00 69.50 325 LYS A N 1
ATOM 2502 C CA . LYS A 1 325 ? 19.667 -4.001 0.985 1.00 69.50 325 LYS A CA 1
ATOM 2503 C C . LYS A 1 325 ? 20.783 -2.999 0.693 1.00 69.50 325 LYS A C 1
ATOM 2505 O O . LYS A 1 325 ? 20.816 -2.445 -0.392 1.00 69.50 325 LYS A O 1
ATOM 2510 N N . ASN A 1 326 ? 21.686 -2.733 1.639 1.00 65.56 326 ASN A N 1
ATOM 2511 C CA . ASN A 1 326 ? 22.781 -1.757 1.467 1.00 65.56 326 ASN A CA 1
ATOM 2512 C C . ASN A 1 326 ? 22.318 -0.342 1.037 1.00 65.56 326 ASN A C 1
ATOM 2514 O O . ASN A 1 326 ? 23.058 0.389 0.389 1.00 65.56 326 ASN A O 1
ATOM 2518 N N . GLY A 1 327 ? 21.084 0.049 1.382 1.00 61.38 327 GLY A N 1
ATOM 2519 C CA . GLY A 1 327 ? 20.489 1.317 0.943 1.00 61.38 327 GLY A CA 1
ATOM 2520 C C . GLY A 1 327 ? 19.843 1.282 -0.449 1.00 61.38 327 GLY A C 1
ATOM 2521 O O . GLY A 1 327 ? 19.243 2.284 -0.846 1.00 61.38 327 GLY A O 1
ATOM 2522 N N . PHE A 1 328 ? 19.903 0.140 -1.144 1.00 63.00 328 PHE A N 1
ATOM 2523 C CA . PHE A 1 328 ? 19.230 -0.117 -2.414 1.00 63.00 328 PHE A CA 1
ATOM 2524 C C . PHE A 1 328 ? 17.792 -0.590 -2.184 1.00 63.00 328 PHE A C 1
ATOM 2526 O O . PHE A 1 328 ? 17.540 -1.750 -1.848 1.00 63.00 328 PHE A O 1
ATOM 2533 N N . ALA A 1 329 ? 16.839 0.331 -2.311 1.00 76.94 329 ALA A N 1
ATOM 2534 C CA . ALA A 1 329 ? 15.411 0.020 -2.371 1.00 76.94 329 ALA A CA 1
ATOM 2535 C C . ALA A 1 329 ? 14.927 0.043 -3.828 1.00 76.94 329 ALA A C 1
ATOM 2537 O O . ALA A 1 329 ? 15.739 0.003 -4.738 1.00 76.94 329 ALA A O 1
ATOM 2538 N N . TRP A 1 330 ? 13.614 0.138 -4.060 1.00 79.50 330 TRP A N 1
ATOM 2539 C CA . TRP A 1 330 ? 13.062 0.276 -5.418 1.00 79.50 330 TRP A CA 1
ATOM 2540 C C . TRP A 1 330 ? 13.625 1.467 -6.200 1.00 79.50 330 TRP A C 1
ATOM 2542 O O . TRP A 1 330 ? 13.679 1.425 -7.422 1.00 79.50 330 TRP A O 1
ATOM 2552 N N . ASP A 1 331 ? 14.075 2.493 -5.484 1.00 77.94 331 ASP A N 1
ATOM 2553 C CA . ASP A 1 331 ? 14.791 3.628 -6.037 1.00 77.94 331 ASP A CA 1
ATOM 2554 C C . ASP A 1 331 ? 16.176 3.733 -5.398 1.00 77.94 331 ASP A C 1
ATOM 2556 O O . ASP A 1 331 ? 16.350 4.143 -4.243 1.00 77.94 331 ASP A O 1
ATOM 2560 N N . THR A 1 332 ? 17.153 3.293 -6.176 1.00 74.56 332 THR A N 1
ATOM 2561 C CA . THR A 1 332 ? 18.561 3.153 -5.819 1.00 74.56 332 THR A CA 1
ATOM 2562 C C . THR A 1 332 ? 19.376 4.413 -6.116 1.00 74.56 332 THR A C 1
ATOM 2564 O O . THR A 1 332 ? 20.437 4.577 -5.523 1.00 74.56 332 THR A O 1
ATOM 2567 N N . HIS A 1 333 ? 18.889 5.326 -6.973 1.00 75.50 333 HIS A N 1
ATOM 2568 C CA . HIS A 1 333 ? 19.577 6.523 -7.511 1.00 75.50 333 HIS A CA 1
ATOM 2569 C C . HIS A 1 333 ? 20.916 6.272 -8.249 1.00 75.50 333 HIS A C 1
ATOM 2571 O O . HIS A 1 333 ? 21.403 7.166 -8.939 1.00 75.50 333 HIS A O 1
ATOM 2577 N N . TRP A 1 334 ? 21.534 5.101 -8.099 1.00 74.94 334 TRP A N 1
ATOM 2578 C CA . TRP A 1 334 ? 22.809 4.693 -8.692 1.00 74.94 334 TRP A CA 1
ATOM 2579 C C . TRP A 1 334 ? 22.906 3.158 -8.708 1.00 74.94 334 TRP A C 1
ATOM 2581 O O . TRP A 1 334 ? 22.202 2.484 -7.958 1.00 74.94 334 TRP A O 1
ATOM 2591 N N . ASN A 1 335 ? 23.780 2.607 -9.559 1.00 76.50 335 ASN A N 1
ATOM 2592 C CA . ASN A 1 335 ? 24.025 1.162 -9.710 1.00 76.50 335 ASN A CA 1
ATOM 2593 C C . ASN A 1 335 ? 22.769 0.300 -9.942 1.00 76.50 335 ASN A C 1
ATOM 2595 O O . ASN A 1 335 ? 22.717 -0.850 -9.524 1.00 76.50 335 ASN A O 1
ATOM 2599 N N . ASN A 1 336 ? 21.768 0.824 -10.651 1.00 75.50 336 ASN A N 1
ATOM 2600 C CA . ASN A 1 336 ? 20.455 0.181 -10.812 1.00 75.50 336 ASN A CA 1
ATOM 2601 C C . ASN A 1 336 ? 20.503 -1.243 -11.411 1.00 75.50 336 ASN A C 1
ATOM 2603 O O . ASN A 1 336 ? 19.580 -2.017 -11.185 1.00 75.50 336 ASN A O 1
ATOM 2607 N N . PHE A 1 337 ? 21.565 -1.586 -12.149 1.00 76.44 337 PHE A N 1
ATOM 2608 C CA . PHE A 1 337 ? 21.729 -2.881 -12.826 1.00 76.44 337 PHE A CA 1
ATOM 2609 C C . PHE A 1 337 ? 22.673 -3.853 -12.096 1.00 76.44 337 PHE A C 1
ATOM 2611 O O . PHE A 1 337 ? 22.714 -5.035 -12.421 1.00 76.44 337 PHE A O 1
ATOM 2618 N N . THR A 1 338 ? 23.435 -3.376 -11.105 1.00 69.75 338 THR A N 1
ATOM 2619 C CA . THR A 1 338 ? 24.458 -4.167 -10.388 1.00 69.75 338 THR A CA 1
ATOM 2620 C C . THR A 1 338 ? 24.228 -4.254 -8.875 1.00 69.75 338 THR A C 1
ATOM 2622 O O . THR A 1 338 ? 25.004 -4.919 -8.185 1.00 69.75 338 THR A O 1
ATOM 2625 N N . ALA A 1 339 ? 23.199 -3.566 -8.367 1.00 58.97 339 ALA A N 1
ATOM 2626 C CA . ALA A 1 339 ? 22.844 -3.440 -6.951 1.00 58.97 339 ALA A CA 1
ATOM 2627 C C . ALA A 1 339 ? 22.179 -4.679 -6.329 1.00 58.97 339 ALA A C 1
ATOM 2629 O O . ALA A 1 339 ? 21.395 -5.365 -7.024 1.00 58.97 339 ALA A O 1
#

Radius of gyration: 29.22 Å; Cα contacts (8 Å, |Δi|>4): 439; chains: 1; bounding box: 99×59×68 Å

Secondary structure (DSSP, 8-state):
------------S---HHHHHHHHHHHHHHHHHHHHHHHHHHGGGS------TTTT----EEEEEETT---STTTTS--TTS-HHHH-S--EEE-SSTT-EEETT-HHHHHTGGG---------S--SHHHHHHHHHHSS---S-TTGGGB--TTSPPPHHHHHHHH---SSSS-SEEEES---EETTEE-TTSS-GGG-GGGPPEE--S-TTSTT---SS----SS--HHHHHHHHHHHHHHHHTTGGG--SHHHHHHHHHHHHHHHHHH-HHHHHHH--TTS-HHHHHHH-SSHHHHHHHHHHHHHHHT-SEEEEEE-GGGSBTTBSS--SS-TTT-

Mean predicted aligned error: 13.07 Å

pLDDT: mean 80.01, std 16.08, range [28.58, 98.0]

Foldseek 3Di:
DDDDDDDDDDDDDPQDPVNCCVVVVVVCCVVVVVVVVVCVVCVVPPPPPPPPPCPPVAQAAEAEAFQVDFDCLQFQNNDQVDPCVPSDPFDWDAAPDPPGITTPVCHVVSPCVVVDDDDPPDDDPDPARLQVVLCVFQVDGDPDDNVCQLAAALQRHEGPQLVCCVPPQFDALAGQEAEPADADHDPNGHGYRQAGRVVDPVSGHHHQHDFLLDLPRGRPPQPLDPPDPLVVVVVVVVVVVVVVVVVVVVAPDPVNVVVVVVVVSSSRLSNDPLNVVLSNPNPPDPVQQPVLNSFSQSSRVVSSVSSVVSRHRYYYGYDYQVRDDVSDGSCNVDPPPND

Sequence (339 aa):
MLS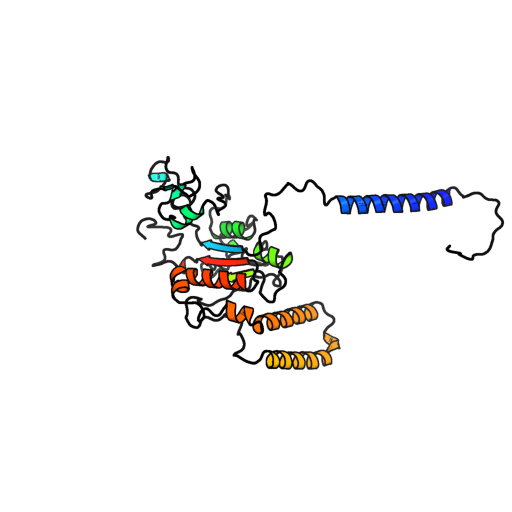LLGPRFPTAQGFSRREMIRIGGLTMSGVALSHLLTRTSSAESSTAKKHGPGFGKAKRCILLYLSGGHPQHDMFDPKPDMPSEIRGEFDTIETSVPSIRFGEHCPLSAKLMNQMALIRSMNHTHNDHGRGSYWMFTGAMYPGSVPDVNSMTRQDMPHLGSVMTKIAPGKGPMFPFIIVPHRMDVAGGRRAGQFAGMLGPKYDPMLTGGNPNDDNFRLEHLPLVPNEDLAVIRRRVGLVDQLNQQVDYLRDGALAQSLKENQSKALDVVGSEAVRRAVDLSIVDAATRERYGRTLFGQSVLLGRRLLQAGTRLVQCNWQRTQGKNGFAWDTHWNNFTA

Solvent-accessible surface area (backbone atoms only — not comparable to full-atom values): 19607 Å² total; per-residue (Å²): 135,92,83,83,91,71,87,88,71,89,89,85,73,75,84,48,73,67,53,52,49,51,55,50,48,51,53,51,49,53,51,49,48,48,51,49,52,49,49,60,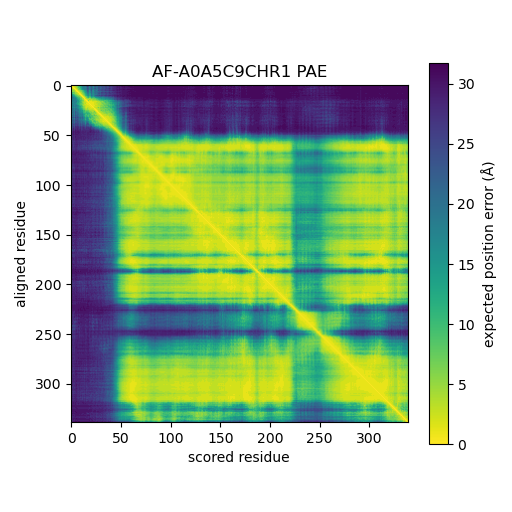66,52,59,77,63,68,75,74,69,83,64,62,96,62,70,91,63,77,73,61,49,76,44,82,43,53,47,76,38,72,63,47,38,60,28,77,51,46,40,86,92,48,59,61,94,76,25,48,94,66,57,74,34,78,31,62,37,86,98,43,51,25,10,61,87,37,64,71,58,24,63,44,39,78,82,56,86,87,81,86,83,81,80,74,93,63,91,45,72,53,47,42,48,18,26,75,34,39,75,42,84,62,90,68,54,83,74,50,30,31,55,54,51,59,81,31,57,35,10,55,49,20,51,39,36,71,79,61,41,70,94,55,61,41,61,23,22,35,31,24,33,48,78,70,71,55,100,90,26,43,42,32,24,75,36,12,20,63,76,34,79,92,29,40,55,47,59,37,40,65,50,60,56,45,81,81,42,57,47,67,84,51,78,59,68,72,97,62,55,59,67,56,56,52,49,55,50,52,51,53,50,56,58,51,60,77,52,54,93,77,44,93,45,75,66,49,52,53,51,52,54,52,51,55,46,51,48,44,34,58,60,28,63,54,52,54,56,30,61,44,62,71,84,49,58,65,71,63,47,53,76,48,33,90,34,58,55,27,25,23,48,54,41,37,54,32,38,40,73,53,42,16,32,32,28,37,28,49,39,52,47,84,76,22,67,97,61,41,28,67,48,46,97,56,58,86,91,80,112